Protein 5E71 (pdb70)

InterPro domains:
  IPR000241 Ribosomal RNA large subunit methyltransferase K/L-like, methyltransferase domain [PF01170] (156-298)
  IPR002052 DNA methylase, N-6 adenine-specific, conserved site [PS00092] (251-257)
  IPR004114 THUMP domain [PS51165] (42-143)
  IPR004114 THUMP domain [SM00981] (56-141)
  IPR005885 tRNA guanine(10)-N2-dimethyltransferase [TIGR01177] (3-328)
  IPR029063 S-adenosyl-L-methionine-dependent methyltransferase superfamily [G3DSA:3.40.50.150] (153-331)
  IPR029063 S-adenosyl-L-methionine-dependent methyltransferase superfamily [SSF53335] (138-294)

Organism: Thermococcus kodakarensis (strain ATCC BAA-918 / JCM 12380 / KOD1) (NCBI:txid69014)

Solvent-accessible surface area: 14695 Å² total; per-residue (Å²): 101,3,3,0,21,0,23,40,137,24,55,130,1,0,85,42,0,0,110,3,0,1,76,49,3,67,13,110,23,90,24,86,10,106,34,2,0,41,0,75,18,33,133,153,0,41,81,48,0,46,21,0,0,8,0,56,3,5,0,45,15,58,6,38,0,70,44,24,142,52,0,38,109,84,0,42,141,28,164,6,53,15,146,38,3,0,55,8,56,35,56,78,10,88,46,34,152,28,114,17,140,69,0,47,155,65,0,5,61,39,0,109,86,67,70,52,154,73,55,119,100,154,39,97,11,25,0,12,0,2,0,0,106,71,0,13,0,2,9,60,70,103,110,15,46,52,124,66,9,70,120,34,65,15,118,94,13,71,30,92,84,105,110,44,9,57,4,15,10,1,26,0,0,0,0,5,7,50,0,66,112,0,0,0,3,2,28,7,13,7,0,9,7,0,3,2,0,12,70,34,67,8,73,0,23,0,0,6,115,89,76,96,11,25,109,2,0,48,50,0,0,117,103,42,55,8,212,80,54,52,30,68,99,15,32,7,17,126,0,63,96,31,11,102,151,58,107,0,25,0,0,0,0,28,2,63,96,163,151,70,49,53,32,1,95,96,2,0,124,2,0,51,68,4,0,54,127,47,5,40,0,0,0,0,1,3,42,107,6,104,0,80,62,43,0,71,80,22,42,6,155,33,63,10,120,18,109,42,120,58,95,200,99,35,53,25,53,0,2,4,0,36,51

Foldseek 3Di:
DKKWFFADPQQVLQQLLLQLLVVQQVKHFDDDFPRMTDIDGDPSSVLSVVLALGTFFMFDWQDKFQALVRRLVSLLVDDAPFDAAEWEDEDEDPQFPYDCVCVRVSSVVSNVVNVHHHDPVDGPWYWYWYGHSIIIIHTTDDGDDVVVQVCLQQVNFPQHDNPDDRLSVLSSLVSSQSDDAEEEEADQFLNSNVLSCQVSVHQYEYEHQDPVRLVNNVSRNVVSPRDRYHYDNDQLLAVCVVVVPAADQEYEYEHPVVVPLVSVLSNLLNNVVRHDQFTKYKYKDWPVHPNQVSNVVSPWDWDDWTKDADDPPTIMIITMTTD

Structure (mmCIF, N/CA/C/O backbone):
data_5E71
#
_entry.id   5E71
#
_cell.length_a   47.733
_cell.length_b   53.520
_cell.length_c   134.859
_cell.angle_alpha   90.00
_cell.angle_beta   90.00
_cell.angle_gamma   90.00
#
_symmetry.space_group_name_H-M   'P 21 21 21'
#
loop_
_entity.id
_entity.type
_entity.pdbx_description
1 polymer 'N2, N2-dimethylguanosine tRNA methyltransferase'
2 water water
#
loop_
_atom_site.group_PDB
_atom_site.id
_atom_site.type_symbol
_atom_site.label_atom_id
_atom_site.label_alt_id
_atom_site.label_comp_id
_atom_site.label_asym_id
_atom_site.label_entity_id
_atom_site.label_seq_id
_atom_site.pdbx_PDB_ins_code
_atom_site.Cartn_x
_atom_site.Cartn_y
_atom_site.Cartn_z
_atom_site.occupancy
_atom_site.B_iso_or_equiv
_atom_site.auth_seq_id
_atom_site.auth_comp_id
_atom_site.auth_asym_id
_atom_site.auth_atom_id
_atom_site.pdbx_PDB_model_num
ATOM 1 N N . MET A 1 1 ? 2.606 -8.801 -16.906 1.00 29.26 1 MET A N 1
ATOM 2 C CA . MET A 1 1 ? 2.646 -7.439 -16.395 1.00 28.56 1 MET A CA 1
ATOM 3 C C . MET A 1 1 ? 1.244 -6.995 -16.010 1.00 26.67 1 MET A C 1
ATOM 4 O O . MET A 1 1 ? 0.269 -7.433 -16.613 1.00 26.11 1 MET A O 1
ATOM 9 N N . LEU A 1 2 ? 1.148 -6.146 -14.987 1.00 24.84 2 LEU A N 1
ATOM 10 C CA . LEU A 1 2 ? -0.136 -5.581 -14.590 1.00 23.65 2 LEU A CA 1
ATOM 11 C C . LEU A 1 2 ? -0.117 -4.066 -14.739 1.00 22.76 2 LEU A C 1
ATOM 12 O O . LEU A 1 2 ? 0.936 -3.467 -14.942 1.00 21.85 2 LEU A O 1
ATOM 17 N N . TYR A 1 3 ? -1.286 -3.446 -14.625 1.00 20.53 3 TYR A N 1
ATOM 18 C CA . TYR A 1 3 ? -1.356 -1.996 -14.492 1.00 20.66 3 TYR A CA 1
ATOM 19 C C . TYR A 1 3 ? -2.313 -1.664 -13.354 1.00 20.30 3 TYR A C 1
ATOM 20 O O . TYR A 1 3 ? -3.240 -2.419 -13.082 1.00 20.15 3 TYR A O 1
ATOM 29 N N . VAL A 1 4 ? -2.070 -0.532 -12.699 1.00 19.79 4 VAL A N 1
ATOM 30 C CA . VAL A 1 4 ? -3.006 0.032 -11.737 1.00 18.75 4 VAL A CA 1
ATOM 31 C C . VAL A 1 4 ? -3.194 1.503 -12.065 1.00 20.59 4 VAL A C 1
ATOM 32 O O . VAL A 1 4 ? -2.215 2.211 -12.293 1.00 22.89 4 VAL A O 1
ATOM 36 N N . GLU A 1 5 ? -4.443 1.959 -12.119 1.00 18.24 5 GLU A N 1
ATOM 37 C CA . GLU A 1 5 ? -4.725 3.386 -12.215 1.00 18.98 5 GLU A CA 1
ATOM 38 C C . GLU A 1 5 ? -5.071 3.904 -10.825 1.00 19.51 5 GLU A C 1
ATOM 39 O O . GLU A 1 5 ? -5.982 3.377 -10.190 1.00 20.49 5 GLU A O 1
ATOM 45 N N . ILE A 1 6 ? -4.349 4.922 -10.361 1.00 18.38 6 ILE A N 1
ATOM 46 C CA . ILE A 1 6 ? -4.620 5.490 -9.040 1.00 18.17 6 ILE A CA 1
ATOM 47 C C . ILE A 1 6 ? -5.426 6.783 -9.095 1.00 19.94 6 ILE A C 1
ATOM 48 O O . ILE A 1 6 ? -5.439 7.486 -10.106 1.00 21.82 6 ILE A O 1
ATOM 53 N N . LEU A 1 7 ? -6.085 7.095 -7.981 1.00 18.69 7 LEU A N 1
ATOM 54 C CA . LEU A 1 7 ? -6.779 8.364 -7.836 1.00 18.85 7 LEU A CA 1
ATOM 55 C C . LEU A 1 7 ? -5.762 9.484 -7.726 1.00 20.14 7 LEU A C 1
ATOM 56 O O . LEU A 1 7 ? -4.678 9.292 -7.168 1.00 21.39 7 LEU A O 1
ATOM 61 N N . GLY A 1 8 ? -6.124 10.663 -8.214 1.00 21.13 8 GLY A N 1
ATOM 62 C CA . GLY A 1 8 ? -5.180 11.760 -8.266 1.00 19.45 8 GLY A CA 1
ATOM 63 C C . GLY A 1 8 ? -5.224 12.725 -7.105 1.00 23.07 8 GLY A C 1
ATOM 64 O O . GLY A 1 8 ? -4.382 13.608 -7.027 1.00 21.56 8 GLY A O 1
ATOM 65 N N . ASN A 1 9 ? -6.191 12.556 -6.211 1.00 19.90 9 ASN A N 1
ATOM 66 C CA . ASN A 1 9 ? -6.359 13.486 -5.092 1.00 25.74 9 ASN A CA 1
ATOM 67 C C . ASN A 1 9 ? -5.218 13.442 -4.076 1.00 24.63 9 ASN A C 1
ATOM 68 O O . ASN A 1 9 ? -4.730 14.477 -3.615 1.00 23.04 9 ASN A O 1
ATOM 73 N N . LEU A 1 10 ? -4.805 12.230 -3.739 1.00 22.90 10 LEU A N 1
ATOM 74 C CA . LEU A 1 10 ? -3.691 12.003 -2.827 1.00 19.44 10 LEU A CA 1
ATOM 75 C C . LEU A 1 10 ? -2.777 11.023 -3.528 1.00 17.85 10 LEU A C 1
ATOM 76 O O . LEU A 1 10 ? -2.753 9.849 -3.193 1.00 18.36 10 LEU A O 1
ATOM 81 N N . PRO A 1 11 ? -2.052 11.495 -4.558 1.00 19.34 11 PRO A N 1
ATOM 82 C CA . PRO A 1 11 ? -1.394 10.542 -5.449 1.00 21.20 11 PRO A CA 1
ATOM 83 C C . PRO A 1 11 ? -0.166 9.859 -4.858 1.00 18.06 11 PRO A C 1
ATOM 84 O O . PRO A 1 11 ? 0.136 8.739 -5.278 1.00 19.69 11 PRO A O 1
ATOM 88 N N . GLU A 1 12 ? 0.539 10.491 -3.921 1.00 21.73 12 GLU A N 1
ATOM 89 C CA . GLU A 1 12 ? 1.680 9.818 -3.327 1.00 19.90 12 GLU A CA 1
ATOM 90 C C . GLU A 1 12 ? 1.201 8.740 -2.354 1.00 19.42 12 GLU A C 1
ATOM 91 O O . GLU A 1 12 ? 1.745 7.635 -2.311 1.00 19.07 12 GLU A O 1
ATOM 97 N N . MET A 1 13 ? 0.165 9.065 -1.586 1.00 17.60 13 MET A N 1
ATOM 98 C CA . MET A 1 13 ? -0.472 8.100 -0.718 1.00 17.62 13 MET A CA 1
ATOM 99 C C . MET A 1 13 ? -0.998 6.910 -1.512 1.00 19.49 13 MET A C 1
ATOM 100 O O . MET A 1 13 ? -0.866 5.757 -1.097 1.00 20.36 13 MET A O 1
ATOM 105 N N . ALA A 1 14 ? -1.595 7.193 -2.667 1.00 18.83 14 ALA A N 1
ATOM 106 C CA . ALA A 1 14 ? -2.163 6.131 -3.480 1.00 16.97 14 ALA A CA 1
ATOM 107 C C . ALA A 1 14 ? -1.065 5.231 -4.038 1.00 18.76 14 ALA A C 1
ATOM 108 O O . ALA A 1 14 ? -1.184 4.015 -4.001 1.00 19.72 14 ALA A O 1
ATOM 110 N N . ARG A 1 15 ? 0.008 5.827 -4.544 1.00 18.10 15 ARG A N 1
ATOM 111 C CA . ARG A 1 15 ? 1.109 5.023 -5.073 1.00 19.87 15 ARG A CA 1
ATOM 112 C C . ARG A 1 15 ? 1.737 4.186 -3.960 1.00 18.80 15 ARG A C 1
ATOM 113 O O . ARG A 1 15 ? 2.070 3.020 -4.159 1.00 20.21 15 ARG A O 1
ATOM 121 N N . ASP A 1 16 ? 1.872 4.770 -2.770 1.00 19.76 16 ASP A N 1
ATOM 122 C CA . ASP A 1 16 ? 2.428 4.026 -1.640 1.00 19.26 16 ASP A CA 1
ATOM 123 C C . ASP A 1 16 ? 1.484 2.912 -1.160 1.00 20.65 16 ASP A C 1
ATOM 124 O O . ASP A 1 16 ? 1.941 1.901 -0.619 1.00 19.91 16 ASP A O 1
ATOM 129 N N . GLU A 1 17 ? 0.174 3.104 -1.334 1.00 18.84 17 GLU A N 1
ATOM 130 C CA . GLU A 1 17 ? -0.787 2.049 -1.009 1.00 18.58 17 GLU A CA 1
ATOM 131 C C . GLU A 1 17 ? -0.594 0.869 -1.950 1.00 18.27 17 GLU A C 1
ATOM 132 O O . GLU A 1 17 ? -0.596 -0.293 -1.529 1.00 19.94 17 GLU A O 1
ATOM 138 N N . VAL A 1 18 ? -0.434 1.165 -3.241 1.00 17.91 18 VAL A N 1
ATOM 139 C CA . VAL A 1 18 ? -0.184 0.106 -4.206 1.00 18.98 18 VAL A CA 1
ATOM 140 C C . VAL A 1 18 ? 1.132 -0.607 -3.892 1.00 19.44 18 VAL A C 1
ATOM 141 O O . VAL A 1 18 ? 1.187 -1.831 -3.918 1.00 22.16 18 VAL A O 1
ATOM 145 N N . LYS A 1 19 ? 2.179 0.161 -3.606 1.00 19.85 19 LYS A N 1
ATOM 146 C CA . LYS A 1 19 ? 3.469 -0.412 -3.201 1.00 20.54 19 LYS A CA 1
ATOM 147 C C . LYS A 1 19 ? 3.298 -1.386 -2.035 1.00 22.99 19 LYS A C 1
ATOM 148 O O . LYS A 1 19 ? 3.830 -2.504 -2.045 1.00 22.89 19 LYS A O 1
ATOM 154 N N . ALA A 1 20 ? 2.529 -0.968 -1.035 1.00 21.27 20 ALA A N 1
ATOM 155 C CA . ALA A 1 20 ? 2.313 -1.806 0.132 1.00 20.77 20 ALA A CA 1
ATOM 156 C C . ALA A 1 20 ? 1.652 -3.129 -0.234 1.00 22.41 20 ALA A C 1
ATOM 157 O O . ALA A 1 20 ? 2.071 -4.185 0.222 1.00 22.26 20 ALA A O 1
ATOM 159 N N . MET A 1 21 ? 0.622 -3.077 -1.070 1.00 19.39 21 MET A N 1
ATOM 160 C CA . MET A 1 21 ? -0.052 -4.306 -1.473 1.00 21.05 21 MET A CA 1
ATOM 161 C C . MET A 1 21 ? 0.830 -5.175 -2.373 1.00 22.17 21 MET A C 1
ATOM 162 O O . MET A 1 21 ? 0.776 -6.398 -2.303 1.00 25.45 21 MET A O 1
ATOM 167 N N . LEU A 1 22 ? 1.648 -4.541 -3.207 1.00 23.87 22 LEU A N 1
ATOM 168 C CA . LEU A 1 22 ? 2.542 -5.295 -4.083 1.00 24.68 22 LEU A CA 1
ATOM 169 C C . LEU A 1 22 ? 3.640 -5.969 -3.269 1.00 23.79 22 LEU A C 1
ATOM 170 O O . LEU A 1 22 ? 4.084 -7.063 -3.610 1.00 25.66 22 LEU A O 1
ATOM 175 N N . GLU A 1 23 ? 4.061 -5.342 -2.173 1.00 23.89 23 GLU A N 1
ATOM 176 C CA . GLU A 1 23 ? 5.049 -5.984 -1.309 1.00 24.19 23 GLU A CA 1
ATOM 177 C C . GLU A 1 23 ? 4.482 -7.286 -0.752 1.00 27.61 23 GLU A C 1
ATOM 178 O O . GLU A 1 23 ? 5.167 -8.313 -0.754 1.00 26.44 23 GLU A O 1
ATOM 184 N N . LEU A 1 24 ? 3.228 -7.254 -0.302 1.00 26.61 24 LEU A N 1
ATOM 185 C CA . LEU A 1 24 ? 2.544 -8.468 0.140 1.00 25.89 24 LEU A CA 1
ATOM 186 C C . LEU A 1 24 ? 2.385 -9.454 -1.018 1.00 27.04 24 LEU A C 1
ATOM 187 O O . LEU A 1 24 ? 2.423 -10.669 -0.817 1.00 28.23 24 LEU A O 1
ATOM 192 N N . GLY A 1 25 ? 2.219 -8.927 -2.227 1.00 26.58 25 GLY A N 1
ATOM 193 C CA . GLY A 1 25 ? 1.954 -9.748 -3.397 1.00 27.71 25 GLY A CA 1
ATOM 194 C C . GLY A 1 25 ? 3.190 -10.122 -4.202 1.00 28.81 25 GLY A C 1
ATOM 195 O O . GLY A 1 25 ? 3.078 -10.734 -5.261 1.00 33.04 25 GLY A O 1
ATOM 196 N N . GLY A 1 26 ? 4.363 -9.737 -3.704 1.00 29.91 26 GLY A N 1
ATOM 197 C CA . GLY A 1 26 ? 5.626 -10.129 -4.304 1.00 32.54 26 GLY A CA 1
ATOM 198 C C . GLY A 1 26 ? 6.015 -9.385 -5.570 1.00 34.79 26 GLY A C 1
ATOM 199 O O . GLY A 1 26 ? 6.883 -9.836 -6.312 1.00 34.56 26 GLY A O 1
ATOM 200 N N . GLY A 1 27 ? 5.395 -8.234 -5.807 1.00 29.32 27 GLY A N 1
ATOM 201 C CA . GLY A 1 27 ? 5.691 -7.444 -6.991 1.00 29.38 27 GLY A CA 1
ATOM 202 C C . GLY A 1 27 ? 6.185 -6.045 -6.678 1.00 26.38 27 GLY A C 1
ATOM 203 O O . GLY A 1 27 ? 6.460 -5.714 -5.521 1.00 31.14 27 GLY A O 1
ATOM 204 N N . GLU A 1 28 ? 6.310 -5.224 -7.717 1.00 26.94 28 GLU A N 1
ATOM 205 C CA . GLU A 1 28 ? 6.698 -3.837 -7.528 1.00 28.03 28 GLU A CA 1
ATOM 206 C C . GLU A 1 28 ? 6.300 -3.005 -8.727 1.00 26.28 28 GLU A C 1
ATOM 207 O O . GLU A 1 28 ? 6.008 -3.531 -9.799 1.00 27.02 28 GLU A O 1
ATOM 213 N N . ILE A 1 29 ? 6.263 -1.697 -8.516 1.00 24.59 29 ILE A N 1
ATOM 214 C CA . ILE A 1 29 ? 5.996 -0.747 -9.582 1.00 24.60 29 ILE A CA 1
ATOM 215 C C . ILE A 1 29 ? 7.261 -0.552 -10.407 1.00 26.43 29 ILE A C 1
ATOM 216 O O . ILE A 1 29 ? 8.339 -0.348 -9.844 1.00 26.80 29 ILE A O 1
ATOM 221 N N . ILE A 1 30 ? 7.118 -0.641 -11.730 1.00 26.52 30 ILE A N 1
ATOM 222 C CA . ILE A 1 30 ? 8.224 -0.502 -12.679 1.00 30.75 30 ILE A CA 1
ATOM 223 C C . ILE A 1 30 ? 8.227 0.859 -13.358 1.00 32.69 30 ILE A C 1
ATOM 224 O O . ILE A 1 30 ? 9.268 1.367 -13.770 1.00 33.54 30 ILE A O 1
ATOM 229 N N . GLY A 1 31 ? 7.053 1.458 -13.485 1.00 29.41 31 GLY A N 1
ATOM 230 C CA . GLY A 1 31 ? 6.957 2.721 -14.186 1.00 25.42 31 GLY A CA 1
ATOM 231 C C . GLY A 1 31 ? 5.694 3.473 -13.845 1.00 22.39 31 GLY A C 1
ATOM 232 O O . GLY A 1 31 ? 4.739 2.890 -13.336 1.00 23.72 31 GLY A O 1
ATOM 233 N N . GLN A 1 32 ? 5.690 4.769 -14.131 1.00 21.76 32 GLN A N 1
ATOM 234 C CA . GLN A 1 32 ? 4.516 5.600 -13.889 1.00 22.50 32 GLN A CA 1
ATOM 235 C C . GLN A 1 32 ? 4.370 6.605 -15.011 1.00 26.31 32 GLN A C 1
ATOM 236 O O . GLN A 1 32 ? 5.324 7.298 -15.362 1.00 26.32 32 GLN A O 1
ATOM 242 N N . ASP A 1 33 ? 3.172 6.656 -15.583 1.00 24.16 33 ASP A N 1
ATOM 243 C CA . ASP A 1 33 ? 2.845 7.539 -16.689 1.00 23.42 33 ASP A CA 1
ATOM 244 C C . ASP A 1 33 ? 1.588 8.275 -16.243 1.00 22.99 33 ASP A C 1
ATOM 245 O O . ASP A 1 33 ? 0.498 7.693 -16.243 1.00 21.56 33 ASP A O 1
ATOM 250 N N . TYR A 1 34 ? 1.749 9.530 -15.825 1.00 22.78 34 TYR A N 1
ATOM 251 C CA . TYR A 1 34 ? 0.673 10.290 -15.183 1.00 21.41 34 TYR A CA 1
ATOM 252 C C . TYR A 1 34 ? 0.133 9.505 -13.976 1.00 23.75 34 TYR A C 1
ATOM 253 O O . TYR A 1 34 ? 0.840 9.356 -12.974 1.00 24.09 34 TYR A O 1
ATOM 262 N N . LEU A 1 35 ? -1.091 8.988 -14.054 1.00 21.20 35 LEU A N 1
ATOM 263 C CA . LEU A 1 35 ? -1.640 8.243 -12.905 1.00 22.70 35 LEU A CA 1
ATOM 264 C C . LEU A 1 35 ? -1.825 6.757 -13.218 1.00 19.98 35 LEU A C 1
ATOM 265 O O . LEU A 1 35 ? -2.536 6.028 -12.513 1.00 22.24 35 LEU A O 1
ATOM 270 N N . PHE A 1 36 ? -1.134 6.319 -14.263 1.00 19.72 36 PHE A N 1
ATOM 271 C CA . PHE A 1 36 ? -1.079 4.919 -14.661 1.00 18.94 36 PHE A CA 1
ATOM 272 C C . PHE A 1 36 ? 0.208 4.310 -14.109 1.00 21.86 36 PHE A C 1
ATOM 273 O O . PHE A 1 36 ? 1.291 4.840 -14.365 1.00 22.05 36 PHE A O 1
ATOM 281 N N . LEU A 1 37 ? 0.085 3.216 -13.355 1.00 19.34 37 LEU A N 1
ATOM 282 C CA . LEU A 1 37 ? 1.243 2.502 -12.819 1.00 22.13 37 LEU A CA 1
ATOM 283 C C . LEU A 1 37 ? 1.501 1.197 -13.549 1.00 21.78 37 LEU A C 1
ATOM 284 O O . LEU A 1 37 ? 0.617 0.348 -13.628 1.00 21.59 37 LEU A O 1
ATOM 289 N N . LYS A 1 38 ? 2.709 1.056 -14.102 1.00 22.58 38 LYS A N 1
ATOM 290 C CA . LYS A 1 38 ? 3.151 -0.193 -14.726 1.00 22.63 38 LYS A CA 1
ATOM 291 C C . LYS A 1 38 ? 3.704 -1.110 -13.636 1.00 24.26 38 LYS A C 1
ATOM 292 O O . LYS A 1 38 ? 4.584 -0.713 -12.877 1.00 26.34 38 LYS A O 1
ATOM 298 N N . VAL A 1 39 ? 3.189 -2.330 -13.559 1.00 21.52 39 VAL A N 1
ATOM 299 C CA . VAL A 1 39 ? 3.435 -3.171 -12.396 1.00 25.50 39 VAL A CA 1
ATOM 300 C C . VAL A 1 39 ? 3.968 -4.553 -12.755 1.00 27.42 39 VAL A C 1
ATOM 301 O O . VAL A 1 39 ? 3.355 -5.300 -13.511 1.00 28.49 39 VAL A O 1
ATOM 305 N N . ASP A 1 40 ? 5.118 -4.886 -12.186 1.00 28.57 40 ASP A N 1
ATOM 306 C CA . ASP A 1 40 ? 5.709 -6.202 -12.354 1.00 27.86 40 ASP A CA 1
ATOM 307 C C . ASP A 1 40 ? 5.242 -7.112 -11.234 1.00 29.18 40 ASP A C 1
ATOM 308 O O . ASP A 1 40 ? 5.842 -7.142 -10.165 1.00 28.86 40 ASP A O 1
ATOM 313 N N . ALA A 1 41 ? 4.157 -7.835 -11.481 1.00 28.59 41 ALA A N 1
ATOM 314 C CA . ALA A 1 41 ? 3.568 -8.729 -10.493 1.00 28.89 41 ALA A CA 1
ATOM 315 C C . ALA A 1 41 ? 2.647 -9.712 -11.203 1.00 30.10 41 ALA A C 1
ATOM 316 O O . ALA A 1 41 ? 2.306 -9.518 -12.376 1.00 31.67 41 ALA A O 1
ATOM 318 N N . GLY A 1 42 ? 2.251 -10.767 -10.501 1.00 31.21 42 GLY A N 1
ATOM 319 C CA . GLY A 1 42 ? 1.389 -11.779 -11.079 1.00 34.71 42 GLY A CA 1
ATOM 320 C C . GLY A 1 42 ? 0.129 -11.994 -10.268 1.00 35.96 42 GLY A C 1
ATOM 321 O O . GLY A 1 42 ? -0.197 -11.198 -9.385 1.00 30.43 42 GLY A O 1
ATOM 322 N N . GLU A 1 43 ? -0.574 -13.084 -10.561 1.00 33.10 43 GLU A N 1
ATOM 323 C CA . GLU A 1 43 ? -1.849 -13.382 -9.915 1.00 31.93 43 GLU A CA 1
ATOM 324 C C . GLU A 1 43 ? -1.781 -13.425 -8.392 1.00 31.99 43 GLU A C 1
ATOM 325 O O . GLU A 1 43 ? -2.788 -13.186 -7.729 1.00 31.92 43 GLU A O 1
ATOM 331 N N . LYS A 1 44 ? -0.599 -13.719 -7.849 1.00 32.74 44 LYS A N 1
ATOM 332 C CA . LYS A 1 44 ? -0.375 -13.740 -6.402 1.00 32.87 44 LYS A CA 1
ATOM 333 C C . LYS A 1 44 ? -0.722 -12.399 -5.766 1.00 29.97 44 LYS A C 1
ATOM 334 O O . LYS A 1 44 ? -1.099 -12.333 -4.595 1.00 27.62 44 LYS A O 1
ATOM 340 N N . ALA A 1 45 ? -0.582 -11.336 -6.552 1.00 29.62 45 ALA A N 1
ATOM 341 C CA . ALA A 1 45 ? -0.828 -9.976 -6.077 1.00 28.58 45 ALA A CA 1
ATOM 342 C C . ALA A 1 45 ? -2.310 -9.593 -6.104 1.00 28.03 45 ALA A C 1
ATOM 343 O O . ALA A 1 45 ? -2.712 -8.627 -5.446 1.00 24.82 45 ALA A O 1
ATOM 345 N N . PHE A 1 46 ? -3.119 -10.345 -6.852 1.00 22.83 46 PHE A N 1
ATOM 346 C CA . PHE A 1 46 ? -4.533 -10.003 -7.049 1.00 27.35 46 PHE A CA 1
ATOM 347 C C . PHE A 1 46 ? -5.312 -9.835 -5.724 1.00 25.04 46 PHE A C 1
ATOM 348 O O . PHE A 1 46 ? -6.035 -8.847 -5.564 1.00 24.58 46 PHE A O 1
ATOM 356 N N . PRO A 1 47 ? -5.161 -10.775 -4.763 1.00 24.83 47 PRO A N 1
ATOM 357 C CA . PRO A 1 47 ? -5.965 -10.606 -3.543 1.00 25.22 47 PRO A CA 1
ATOM 358 C C . PRO A 1 47 ? -5.566 -9.373 -2.738 1.00 25.63 47 PRO A C 1
ATOM 359 O O . PRO A 1 47 ? -6.354 -8.864 -1.941 1.00 25.28 47 PRO A O 1
ATOM 363 N N . PHE A 1 48 ? -4.347 -8.900 -2.947 1.00 24.97 48 PHE A N 1
ATOM 364 C CA . PHE A 1 48 ? -3.883 -7.713 -2.246 1.00 23.90 48 PHE A CA 1
ATOM 365 C C . PHE A 1 48 ? -4.282 -6.454 -3.005 1.00 22.28 48 PHE A C 1
ATOM 366 O O . PHE A 1 48 ? -4.711 -5.473 -2.404 1.00 21.51 48 PHE A O 1
ATOM 374 N N . LEU A 1 49 ? -4.188 -6.495 -4.327 1.00 20.81 49 LEU A N 1
ATOM 375 C CA . LEU A 1 49 ? -4.661 -5.373 -5.119 1.00 18.89 49 LEU A CA 1
ATOM 376 C C . LEU A 1 49 ? -6.164 -5.186 -4.946 1.00 20.76 49 LEU A C 1
ATOM 377 O O . LEU A 1 49 ? -6.657 -4.063 -4.986 1.00 19.03 49 LEU A O 1
ATOM 382 N N . ASP A 1 50 ? -6.891 -6.284 -4.736 1.00 20.00 50 ASP A N 1
ATOM 383 C CA . ASP A 1 50 ? -8.331 -6.216 -4.482 1.00 21.91 50 ASP A CA 1
ATOM 384 C C . ASP A 1 50 ? -8.671 -5.360 -3.253 1.00 21.02 50 ASP A C 1
ATOM 385 O O . ASP A 1 50 ? -9.797 -4.907 -3.110 1.00 21.21 50 ASP A O 1
ATOM 390 N N . ARG A 1 51 ? -7.692 -5.155 -2.373 1.00 20.84 51 ARG A N 1
ATOM 391 C CA . ARG A 1 51 ? -7.911 -4.408 -1.128 1.00 19.48 51 ARG A CA 1
ATOM 392 C C . ARG A 1 51 ? -7.865 -2.891 -1.305 1.00 20.05 51 ARG A C 1
ATOM 393 O O . ARG A 1 51 ? -8.247 -2.148 -0.399 1.00 18.83 51 ARG A O 1
ATOM 401 N N . LEU A 1 52 ? -7.397 -2.422 -2.459 1.00 18.23 52 LEU A N 1
ATOM 402 C CA . LEU A 1 52 ? -7.046 -1.007 -2.600 1.00 16.94 52 LEU A CA 1
ATOM 403 C C . LEU A 1 52 ? -8.210 -0.050 -2.387 1.00 20.53 52 LEU A C 1
ATOM 404 O O . LEU A 1 52 ? -9.358 -0.320 -2.784 1.00 21.11 52 LEU A O 1
ATOM 409 N N . GLY A 1 53 ? -7.898 1.085 -1.770 1.00 17.05 53 GLY A N 1
ATOM 410 C CA . GLY A 1 53 ? -8.878 2.130 -1.547 1.00 18.15 53 GLY A CA 1
ATOM 411 C C . GLY A 1 53 ? -8.671 3.387 -2.374 1.00 18.52 53 GLY A C 1
ATOM 412 O O . GLY A 1 53 ? -9.612 4.170 -2.559 1.00 19.18 53 GLY A O 1
ATOM 413 N N . LEU A 1 54 ? -7.452 3.593 -2.884 1.00 18.31 54 LEU A N 1
ATOM 414 C CA . LEU A 1 54 ? -7.159 4.806 -3.637 1.00 16.55 54 LEU A CA 1
ATOM 415 C C . LEU A 1 54 ? -6.841 4.499 -5.094 1.00 18.25 54 LEU A C 1
ATOM 416 O O . LEU A 1 54 ? -6.068 5.209 -5.706 1.00 17.40 54 LEU A O 1
ATOM 421 N N . ALA A 1 55 ? -7.438 3.440 -5.635 1.00 18.22 55 ALA A N 1
ATOM 422 C CA . ALA A 1 55 ? -7.226 3.097 -7.041 1.00 16.55 55 ALA A CA 1
ATOM 423 C C . ALA A 1 55 ? -8.556 3.038 -7.802 1.00 18.71 55 ALA A C 1
ATOM 424 O O . ALA A 1 55 ? -9.588 2.689 -7.235 1.00 20.66 55 ALA A O 1
ATOM 426 N N . HIS A 1 56 ? -8.515 3.376 -9.089 1.00 19.70 56 HIS A N 1
ATOM 427 C CA . HIS A 1 56 ? -9.703 3.291 -9.943 1.00 18.48 56 HIS A CA 1
ATOM 428 C C . HIS A 1 56 ? -9.928 1.895 -10.501 1.00 20.99 56 HIS A C 1
ATOM 429 O O . HIS A 1 56 ? -11.070 1.444 -10.617 1.00 19.34 56 HIS A O 1
ATOM 436 N N . GLU A 1 57 ? -8.838 1.220 -10.849 1.00 17.97 57 GLU A N 1
ATOM 437 C CA . GLU A 1 57 ? -8.924 -0.124 -11.408 1.00 19.58 57 GLU A CA 1
ATOM 438 C C . GLU A 1 57 ? -7.550 -0.753 -11.505 1.00 21.52 57 GLU A C 1
ATOM 439 O O . GLU A 1 57 ? -6.541 -0.065 -11.392 1.00 18.92 57 GLU A O 1
ATOM 445 N N . TYR A 1 58 ? -7.510 -2.062 -11.721 1.00 18.99 58 TYR A N 1
ATOM 446 C CA . TYR A 1 58 ? -6.249 -2.691 -12.093 1.00 19.77 58 TYR A CA 1
ATOM 447 C C . TYR A 1 58 ? -6.550 -3.767 -13.111 1.00 20.82 58 TYR A C 1
ATOM 448 O O . TYR A 1 58 ? -7.702 -4.161 -13.289 1.00 20.40 58 TYR A O 1
ATOM 457 N N . GLY A 1 59 ? -5.516 -4.227 -13.792 1.00 20.66 59 GLY A N 1
ATOM 458 C CA . GLY A 1 59 ? -5.720 -5.255 -14.795 1.00 23.06 59 GLY A CA 1
ATOM 459 C C . GLY A 1 59 ? -4.436 -5.768 -15.388 1.00 23.74 59 GLY A C 1
ATOM 460 O O . GLY A 1 59 ? -3.341 -5.459 -14.907 1.00 24.06 59 GLY A O 1
ATOM 461 N N . LEU A 1 60 ? -4.586 -6.573 -16.439 1.00 22.20 60 LEU A N 1
ATOM 462 C CA . LEU A 1 60 ? -3.468 -7.120 -17.195 1.00 26.67 60 LEU A CA 1
ATOM 463 C C . LEU A 1 60 ? -2.941 -6.105 -18.191 1.00 23.13 60 LEU A C 1
ATOM 464 O O . LEU A 1 60 ? -3.714 -5.466 -18.895 1.00 24.95 60 LEU A O 1
ATOM 469 N N . LEU A 1 61 ? -1.626 -5.953 -18.246 1.00 22.58 61 LEU A N 1
ATOM 470 C CA . LEU A 1 61 ? -1.011 -5.056 -19.210 1.00 24.20 61 LEU A CA 1
ATOM 471 C C . LEU A 1 61 ? -0.397 -5.915 -20.311 1.00 25.56 61 LEU A C 1
ATOM 472 O O . LEU A 1 61 ? 0.540 -6.663 -20.058 1.00 25.41 61 LEU A O 1
ATOM 477 N N . LEU A 1 62 ? -0.937 -5.822 -21.523 1.00 26.41 62 LEU A N 1
ATOM 478 C CA . LEU A 1 62 ? -0.548 -6.750 -22.587 1.00 26.73 62 LEU A CA 1
ATOM 479 C C . LEU A 1 62 ? 0.288 -6.110 -23.689 1.00 29.66 62 LEU A C 1
ATOM 480 O O . LEU A 1 62 ? 1.075 -6.791 -24.349 1.00 29.92 62 LEU A O 1
ATOM 485 N N . VAL A 1 63 ? 0.112 -4.809 -23.891 1.00 26.79 63 VAL A N 1
ATOM 486 C CA . VAL A 1 63 ? 0.837 -4.081 -24.926 1.00 28.21 63 VAL A CA 1
ATOM 487 C C . VAL A 1 63 ? 1.258 -2.701 -24.436 1.00 31.67 63 VAL A C 1
ATOM 488 O O . VAL A 1 63 ? 0.462 -1.983 -23.831 1.00 27.09 63 VAL A O 1
ATOM 492 N N . GLU A 1 64 ? 2.502 -2.316 -24.704 1.00 30.95 64 GLU A N 1
ATOM 493 C CA . GLU A 1 64 ? 2.863 -0.912 -24.575 1.00 31.45 64 GLU A CA 1
ATOM 494 C C . GLU A 1 64 ? 3.580 -0.446 -25.838 1.00 34.02 64 GLU A C 1
ATOM 495 O O . GLU A 1 64 ? 4.338 -1.196 -26.455 1.00 34.04 64 GLU A O 1
ATOM 501 N N . ALA A 1 65 ? 3.325 0.797 -26.221 1.00 30.74 65 ALA A N 1
ATOM 502 C CA . ALA A 1 65 ? 3.807 1.299 -27.498 1.00 33.32 65 ALA A CA 1
ATOM 503 C C . ALA A 1 65 ? 4.005 2.799 -27.468 1.00 36.15 65 ALA A C 1
ATOM 504 O O . ALA A 1 65 ? 3.557 3.476 -26.541 1.00 30.99 65 ALA A O 1
ATOM 506 N N . ASP A 1 66 ? 4.669 3.320 -28.498 1.00 34.08 66 ASP A N 1
ATOM 507 C CA . ASP A 1 66 ? 4.946 4.746 -28.576 1.00 34.02 66 ASP A CA 1
ATOM 508 C C . ASP A 1 66 ? 4.226 5.403 -29.746 1.00 33.56 66 ASP A C 1
ATOM 509 O O . ASP A 1 66 ? 4.489 6.558 -30.080 1.00 34.29 66 ASP A O 1
ATOM 514 N N . SER A 1 67 ? 3.299 4.663 -30.346 1.00 32.56 67 SER A N 1
ATOM 515 C CA . SER A 1 67 ? 2.426 5.193 -31.388 1.00 33.41 67 SER A CA 1
ATOM 516 C C . SER A 1 67 ? 1.248 4.261 -31.575 1.00 31.87 67 SER A C 1
ATOM 517 O O . SER A 1 67 ? 1.333 3.082 -31.233 1.00 33.85 67 SER A O 1
ATOM 520 N N . VAL A 1 68 ? 0.160 4.786 -32.135 1.00 29.61 68 VAL A N 1
ATOM 521 C CA . VAL A 1 68 ? -1.012 3.976 -32.433 1.00 30.74 68 VAL A CA 1
ATOM 522 C C . VAL A 1 68 ? -0.637 2.839 -33.385 1.00 32.66 68 VAL A C 1
ATOM 523 O O . VAL A 1 68 ? -1.002 1.681 -33.159 1.00 31.62 68 VAL A O 1
ATOM 527 N N . GLU A 1 69 ? 0.123 3.168 -34.427 1.00 34.53 69 GLU A N 1
ATOM 528 C CA . GLU A 1 69 ? 0.598 2.164 -35.368 1.00 33.09 69 GLU A CA 1
ATOM 529 C C . GLU A 1 69 ? 1.289 1.002 -34.660 1.00 34.92 69 GLU A C 1
ATOM 530 O O . GLU A 1 69 ? 0.980 -0.166 -34.923 1.00 31.97 69 GLU A O 1
ATOM 536 N N . GLU A 1 70 ? 2.212 1.328 -33.754 1.00 34.59 70 GLU A N 1
ATOM 537 C CA . GLU A 1 70 ? 2.960 0.319 -33.018 1.00 31.73 70 GLU A CA 1
ATOM 538 C C . GLU A 1 70 ? 2.052 -0.430 -32.045 1.00 32.80 70 GLU A C 1
ATOM 539 O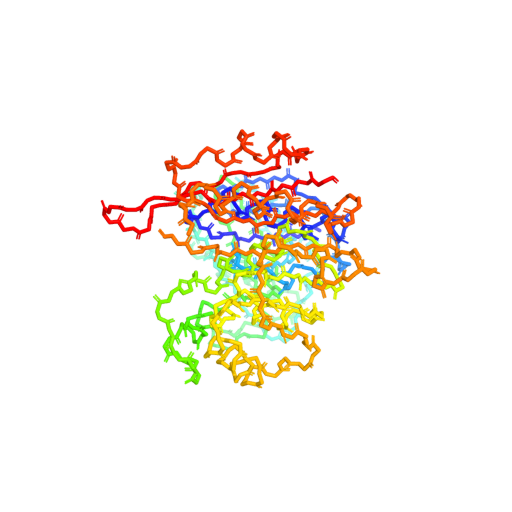 O . GLU A 1 70 ? 2.220 -1.629 -31.819 1.00 31.21 70 GLU A O 1
ATOM 545 N N . LEU A 1 71 ? 1.096 0.286 -31.463 1.00 31.79 71 LEU A N 1
ATOM 546 C CA . LEU A 1 71 ? 0.165 -0.342 -30.534 1.00 32.79 71 LEU A CA 1
ATOM 547 C C . LEU A 1 71 ? -0.633 -1.429 -31.250 1.00 31.32 71 LEU A C 1
ATOM 548 O O . LEU A 1 71 ? -0.764 -2.551 -30.748 1.00 31.06 71 LEU A O 1
ATOM 553 N N . LEU A 1 72 ? -1.135 -1.096 -32.439 1.00 32.99 72 LEU A N 1
ATOM 554 C CA . LEU A 1 72 ? -1.947 -2.027 -33.216 1.00 31.12 72 LEU A CA 1
ATOM 555 C C . LEU A 1 72 ? -1.119 -3.197 -33.742 1.00 28.70 72 LEU A C 1
ATOM 556 O O . LEU A 1 72 ? -1.593 -4.332 -33.769 1.00 26.55 72 LEU A O 1
ATOM 561 N N . GLN A 1 73 ? 0.110 -2.910 -34.161 1.00 31.51 73 GLN A N 1
ATOM 562 C CA . GLN A 1 73 ? 1.035 -3.944 -34.608 1.00 34.78 73 GLN A CA 1
ATOM 563 C C . GLN A 1 73 ? 1.295 -4.970 -33.514 1.00 35.39 73 GLN A C 1
ATOM 564 O O . GLN A 1 73 ? 1.195 -6.175 -33.753 1.00 32.51 73 GLN A O 1
ATOM 570 N N . LYS A 1 74 ? 1.617 -4.490 -32.310 1.00 34.04 74 LYS A N 1
ATOM 571 C CA . LYS A 1 74 ? 1.939 -5.374 -31.195 1.00 33.75 74 LYS A CA 1
ATOM 572 C C . LYS A 1 74 ? 0.709 -6.118 -30.681 1.00 32.51 74 LYS A C 1
ATOM 573 O O . LYS A 1 74 ? 0.812 -7.263 -30.234 1.00 34.49 74 LYS A O 1
ATOM 579 N N . ALA A 1 75 ? -0.448 -5.462 -30.740 1.00 29.13 75 ALA A N 1
ATOM 580 C CA . ALA A 1 75 ? -1.701 -6.076 -30.322 1.00 28.57 75 ALA A CA 1
ATOM 581 C C . ALA A 1 75 ? -2.037 -7.297 -31.169 1.00 32.78 75 ALA A C 1
ATOM 582 O O . ALA A 1 75 ? -2.704 -8.222 -30.697 1.00 32.18 75 ALA A O 1
ATOM 584 N N . GLY A 1 76 ? -1.578 -7.294 -32.420 1.00 33.02 76 GLY A N 1
ATOM 585 C CA . GLY A 1 76 ? -1.798 -8.421 -33.309 1.00 33.10 76 GLY A CA 1
ATOM 586 C C . GLY A 1 76 ? -0.998 -9.654 -32.926 1.00 37.25 76 GLY A C 1
ATOM 587 O O . GLY A 1 76 ? -1.388 -10.775 -33.261 1.00 39.88 76 GLY A O 1
ATOM 588 N N . GLU A 1 77 ? 0.116 -9.457 -32.220 1.00 34.35 77 GLU A N 1
ATOM 589 C CA . GLU A 1 77 ? 0.985 -10.574 -31.850 1.00 34.85 77 GLU A CA 1
ATOM 590 C C . GLU A 1 77 ? 0.634 -11.109 -30.469 1.00 36.18 77 GLU A C 1
ATOM 591 O O . GLU A 1 77 ? 1.212 -12.095 -30.008 1.00 34.41 77 GLU A O 1
ATOM 597 N N . VAL A 1 78 ? -0.319 -10.450 -29.820 1.00 33.21 78 VAL A N 1
ATOM 598 C CA . VAL A 1 78 ? -0.798 -10.859 -28.505 1.00 35.44 78 VAL A CA 1
ATOM 599 C C . VAL A 1 78 ? -1.966 -11.823 -28.648 1.00 35.91 78 VAL A C 1
ATOM 600 O O . VAL A 1 78 ? -2.860 -11.603 -29.462 1.00 38.11 78 VAL A O 1
ATOM 604 N N . GLU A 1 79 ? -1.958 -12.900 -27.873 1.00 33.37 79 GLU A N 1
ATOM 605 C CA . GLU A 1 79 ? -3.130 -13.758 -27.799 1.00 38.93 79 GLU A CA 1
ATOM 606 C C . GLU A 1 79 ? -4.060 -13.234 -26.703 1.00 35.82 79 GLU A C 1
ATOM 607 O O . GLU A 1 79 ? -3.847 -13.495 -25.520 1.00 35.33 79 GLU A O 1
ATOM 613 N N . TRP A 1 80 ? -5.083 -12.486 -27.105 1.00 35.15 80 TRP A N 1
ATOM 614 C CA . TRP A 1 80 ? -5.970 -11.825 -26.148 1.00 34.77 80 TRP A CA 1
ATOM 615 C C . TRP A 1 80 ? -6.868 -12.812 -25.405 1.00 36.46 80 TRP A C 1
ATOM 616 O O . TRP A 1 80 ? -7.686 -13.497 -26.017 1.00 36.09 80 TRP A O 1
ATOM 627 N N . PRO A 1 81 ? -6.719 -12.884 -24.070 1.00 35.36 81 PRO A N 1
ATOM 628 C CA . PRO A 1 81 ? -7.546 -13.783 -23.255 1.00 35.64 81 PRO A CA 1
ATOM 629 C C . PRO A 1 81 ? -8.954 -13.243 -23.024 1.00 37.13 81 PRO A C 1
ATOM 630 O O . PRO A 1 81 ? -9.341 -13.017 -21.876 1.00 36.97 81 PRO A O 1
ATOM 634 N N . ILE A 1 82 ? -9.708 -13.046 -24.104 1.00 34.47 82 ILE A N 1
ATOM 635 C CA . ILE A 1 82 ? -11.051 -12.482 -24.026 1.00 36.18 82 ILE A CA 1
ATOM 636 C C . ILE A 1 82 ? -12.074 -13.505 -23.534 1.00 37.01 82 ILE A C 1
ATOM 637 O O . ILE A 1 82 ? -12.143 -14.620 -24.051 1.00 38.72 82 ILE A O 1
ATOM 642 N N . LYS A 1 83 ? -12.857 -13.124 -22.527 1.00 38.66 83 LYS A N 1
ATOM 643 C CA . LYS A 1 83 ? -14.001 -13.925 -22.099 1.00 35.98 83 LYS A CA 1
ATOM 644 C C . LYS A 1 83 ? -15.293 -13.318 -22.640 1.00 34.96 83 LYS A C 1
ATOM 645 O O . LYS A 1 83 ? -15.546 -12.126 -22.466 1.00 34.84 83 LYS A O 1
ATOM 651 N N . GLY A 1 84 ? -16.109 -14.133 -23.304 1.00 36.03 84 GLY A N 1
ATOM 652 C CA . GLY A 1 84 ? -17.364 -13.653 -23.859 1.00 39.70 84 GLY A CA 1
ATOM 653 C C . GLY A 1 84 ? -17.144 -12.547 -24.875 1.00 35.76 84 GLY A C 1
ATOM 654 O O . GLY A 1 84 ? -16.146 -12.552 -25.594 1.00 39.12 84 GLY A O 1
ATOM 655 N N . ALA A 1 85 ? -18.071 -11.594 -24.923 1.00 36.94 85 ALA A N 1
ATOM 656 C CA . ALA A 1 85 ? -17.951 -10.450 -25.818 1.00 34.76 85 ALA A CA 1
ATOM 657 C C . ALA A 1 85 ? -17.104 -9.368 -25.167 1.00 35.63 85 ALA A C 1
ATOM 658 O O . ALA A 1 85 ? -16.932 -9.347 -23.948 1.00 32.57 85 ALA A O 1
ATOM 660 N N . PHE A 1 86 ? -16.577 -8.461 -25.976 1.00 30.47 86 PHE A N 1
ATOM 661 C CA . PHE A 1 86 ? -15.710 -7.427 -25.435 1.00 30.81 86 PHE A CA 1
ATOM 662 C C . PHE A 1 86 ? -16.019 -6.058 -26.005 1.00 30.10 86 PHE A C 1
ATOM 663 O O . PHE A 1 86 ? -16.771 -5.917 -26.969 1.00 27.51 86 PHE A O 1
ATOM 671 N N . LYS A 1 87 ? -15.446 -5.042 -25.374 1.00 27.24 87 LYS A N 1
ATOM 672 C CA . LYS A 1 87 ? -15.372 -3.721 -25.971 1.00 28.08 87 LYS A CA 1
ATOM 673 C C . LYS A 1 87 ? -14.031 -3.127 -25.601 1.00 26.36 87 LYS A C 1
ATOM 674 O O . LYS A 1 87 ? -13.380 -3.578 -24.648 1.00 27.43 87 LYS A O 1
ATOM 680 N N . VAL A 1 88 ? -13.622 -2.123 -26.358 1.00 25.51 88 VAL A N 1
ATOM 681 C CA . VAL A 1 88 ? -12.419 -1.364 -26.053 1.00 26.63 88 VAL A CA 1
ATOM 682 C C . VAL A 1 88 ? -12.812 -0.004 -25.490 1.00 25.16 88 VAL A C 1
ATOM 683 O O . VAL A 1 88 ? -13.657 0.701 -26.047 1.00 25.94 88 VAL A O 1
ATOM 687 N N . ASP A 1 89 ? -12.211 0.343 -24.356 1.00 24.89 89 ASP A N 1
ATOM 688 C CA . ASP A 1 89 ? -12.516 1.584 -23.665 1.00 23.60 89 ASP A CA 1
ATOM 689 C C . ASP A 1 89 ? -11.201 2.312 -23.437 1.00 24.46 89 ASP A C 1
ATOM 690 O O . ASP A 1 89 ? -10.341 1.816 -22.711 1.00 25.35 89 ASP A O 1
ATOM 695 N N . THR A 1 90 ? -11.037 3.475 -24.057 1.00 22.50 90 THR A N 1
ATOM 696 C CA . THR A 1 90 ? -9.799 4.228 -23.900 1.00 23.06 90 THR A CA 1
ATOM 697 C C . THR A 1 90 ? -9.872 5.234 -22.770 1.00 28.25 90 THR A C 1
ATOM 698 O O . THR A 1 90 ? -10.885 5.888 -22.556 1.00 27.43 90 THR A O 1
ATOM 702 N N . GLU A 1 91 ? -8.767 5.347 -22.055 1.00 24.88 91 GLU A N 1
ATOM 703 C CA . GLU A 1 91 ? -8.626 6.344 -21.015 1.00 28.08 91 GLU A CA 1
ATOM 704 C C . GLU A 1 91 ? -7.590 7.338 -21.497 1.00 26.96 91 GLU A C 1
ATOM 705 O O . GLU A 1 91 ? -6.411 7.017 -21.596 1.00 25.96 91 GLU A O 1
ATOM 711 N N . THR A 1 92 ? -8.058 8.524 -21.857 1.00 26.22 92 THR A N 1
ATOM 712 C CA . THR A 1 92 ? -7.191 9.604 -22.269 1.00 26.34 92 THR A CA 1
ATOM 713 C C . THR A 1 92 ? -6.782 10.404 -21.038 1.00 28.24 92 THR A C 1
ATOM 714 O O . THR A 1 92 ? -7.554 11.221 -20.538 1.00 31.88 92 THR A O 1
ATOM 718 N N . MET A 1 93 ? -5.580 10.150 -20.539 1.00 28.96 93 MET A N 1
ATOM 719 C CA . MET A 1 93 ? -5.084 10.882 -19.379 1.00 28.52 93 MET A CA 1
ATOM 720 C C . MET A 1 93 ? -4.685 12.290 -19.811 1.00 31.86 93 MET A C 1
ATOM 721 O O . MET A 1 93 ? -4.573 12.569 -21.003 1.00 29.72 93 MET A O 1
ATOM 726 N N . ALA A 1 94 ? -4.479 13.181 -18.848 1.00 32.40 94 ALA A N 1
ATOM 727 C CA . ALA A 1 94 ? -4.209 14.582 -19.172 1.00 32.72 94 ALA A CA 1
ATOM 728 C C . ALA A 1 94 ? -2.946 14.785 -20.009 1.00 33.37 94 ALA A C 1
ATOM 729 O O . ALA A 1 94 ? -2.812 15.805 -20.685 1.00 34.87 94 ALA A O 1
ATOM 731 N N . ASN A 1 95 ? -2.026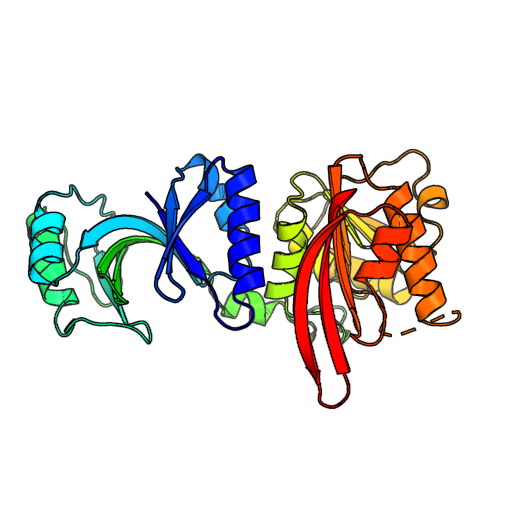 13.824 -19.972 1.00 30.61 95 ASN A N 1
ATOM 732 C CA . ASN A 1 95 ? -0.754 13.956 -20.678 1.00 30.80 95 ASN A CA 1
ATOM 733 C C . ASN A 1 95 ? -0.702 13.122 -21.949 1.00 29.47 95 ASN A C 1
ATOM 734 O O . ASN A 1 95 ? 0.375 12.867 -22.495 1.00 31.85 95 ASN A O 1
ATOM 739 N N . CYS A 1 96 ? -1.871 12.683 -22.400 1.00 29.13 96 CYS A N 1
ATOM 740 C CA . CYS A 1 96 ? -1.980 11.911 -23.640 1.00 26.59 96 CYS A CA 1
ATOM 741 C C . CYS A 1 96 ? -1.297 12.620 -24.813 1.00 29.99 96 CYS A C 1
ATOM 742 O O . CYS A 1 96 ? -1.589 13.780 -25.101 1.00 35.05 96 CYS A O 1
ATOM 745 N N . ARG A 1 97 ? -0.387 11.902 -25.467 1.00 28.86 97 ARG A N 1
ATOM 746 C CA . ARG A 1 97 ? 0.433 12.425 -26.564 1.00 34.34 97 ARG A CA 1
ATOM 747 C C . ARG A 1 97 ? 0.056 11.834 -27.918 1.00 36.39 97 ARG A C 1
ATOM 748 O O . ARG A 1 97 ? 0.829 11.944 -28.874 1.00 38.11 97 ARG A O 1
ATOM 756 N N . HIS A 1 98 ? -1.098 11.178 -27.997 1.00 34.08 98 HIS A N 1
ATOM 757 C CA . HIS A 1 98 ? -1.437 10.408 -29.194 1.00 29.18 98 HIS A CA 1
ATOM 758 C C . HIS A 1 98 ? -2.867 10.619 -29.657 1.00 30.11 98 HIS A C 1
ATOM 759 O O . HIS A 1 98 ? -3.780 10.802 -28.858 1.00 34.08 98 HIS A O 1
ATOM 766 N N . ASP A 1 99 ? -3.064 10.574 -30.972 1.00 32.57 99 ASP A N 1
ATOM 767 C CA .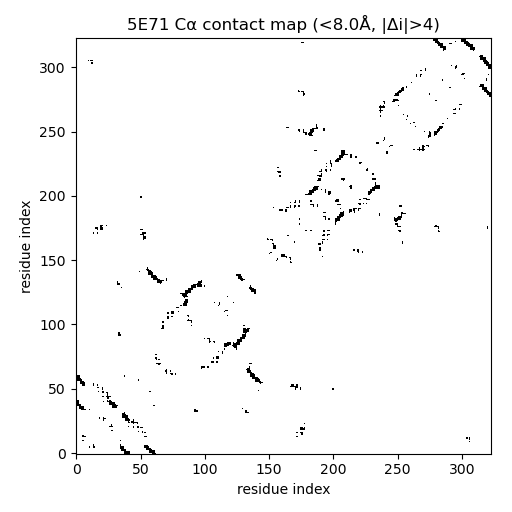 ASP A 1 99 ? -4.404 10.671 -31.516 1.00 33.75 99 ASP A CA 1
ATOM 768 C C . ASP A 1 99 ? -5.096 9.324 -31.406 1.00 34.86 99 ASP A C 1
ATOM 769 O O . ASP A 1 99 ? -4.835 8.408 -32.188 1.00 37.27 99 ASP A O 1
ATOM 774 N N . VAL A 1 100 ? -6.000 9.216 -30.441 1.00 29.27 100 VAL A N 1
ATOM 775 C CA . VAL A 1 100 ? -6.646 7.954 -30.158 1.00 30.38 100 VAL A CA 1
ATOM 776 C C . VAL A 1 100 ? -8.095 7.943 -30.604 1.00 32.83 100 VAL A C 1
ATOM 777 O O . VAL A 1 100 ? -8.861 7.083 -30.194 1.00 33.22 100 VAL A O 1
ATOM 781 N N . LEU A 1 101 ? -8.501 8.890 -31.439 1.00 39.50 101 LEU A N 1
ATOM 782 C CA . LEU A 1 101 ? -9.881 8.823 -31.883 1.00 38.78 101 LEU A CA 1
ATOM 783 C C . LEU A 1 101 ? -10.020 7.663 -32.858 1.00 33.46 101 LEU A C 1
ATOM 784 O O . LEU A 1 101 ? -9.130 7.396 -33.675 1.00 36.75 101 LEU A O 1
ATOM 789 N N . ASP A 1 102 ? -11.141 6.967 -32.715 1.00 35.93 102 ASP A N 1
ATOM 790 C CA . ASP A 1 102 ? -11.416 5.712 -33.406 1.00 34.97 102 ASP A CA 1
ATOM 791 C C . ASP A 1 102 ? -10.468 4.592 -32.997 1.00 31.93 102 ASP A C 1
ATOM 792 O O . ASP A 1 102 ? -10.465 3.542 -33.628 1.00 32.81 102 ASP A O 1
ATOM 797 N N . LEU A 1 103 ? -9.660 4.788 -31.956 1.00 29.73 103 LEU A N 1
ATOM 798 C CA . LEU A 1 103 ? -8.808 3.692 -31.520 1.00 25.62 103 LEU A CA 1
ATOM 799 C C . LEU A 1 103 ? -9.624 2.477 -31.038 1.00 28.46 103 LEU A C 1
ATOM 800 O O . LEU A 1 103 ? -9.213 1.340 -31.283 1.00 27.70 103 LEU A O 1
ATOM 805 N N . PRO A 1 104 ? -10.770 2.698 -30.351 1.00 27.49 104 PRO A N 1
ATOM 806 C CA . PRO A 1 104 ? -11.538 1.504 -29.964 1.00 26.01 104 PRO A CA 1
ATOM 807 C C . PRO A 1 104 ? -11.951 0.656 -31.170 1.00 27.57 104 PRO A C 1
ATOM 808 O O . PRO A 1 104 ? -11.902 -0.568 -31.118 1.00 28.50 104 PRO A O 1
ATOM 812 N N . ARG A 1 105 ? -12.343 1.324 -32.243 1.00 28.19 105 ARG A N 1
ATOM 813 C CA . ARG A 1 105 ? -12.679 0.643 -33.489 1.00 30.26 105 ARG A CA 1
ATOM 814 C C . ARG A 1 105 ? -11.475 -0.117 -34.048 1.00 29.12 105 ARG A C 1
ATOM 815 O O . ARG A 1 105 ? -11.578 -1.300 -34.398 1.00 31.64 105 ARG A O 1
ATOM 823 N N . LYS A 1 106 ? -10.329 0.554 -34.123 1.00 28.05 106 LYS A N 1
ATOM 824 C CA . LYS A 1 106 ? -9.129 -0.052 -34.692 1.00 26.97 106 LYS A CA 1
ATOM 825 C C . LYS A 1 106 ? -8.640 -1.243 -33.886 1.00 28.50 106 LYS A C 1
ATOM 826 O O . LYS A 1 106 ? -8.353 -2.300 -34.443 1.00 27.66 106 LYS A O 1
ATOM 832 N N . LEU A 1 107 ? -8.526 -1.077 -32.569 1.00 25.61 107 LEU A N 1
ATOM 833 C CA . LEU A 1 107 ? -8.037 -2.176 -31.768 1.00 23.36 107 LEU A CA 1
ATOM 834 C C . LEU A 1 107 ? -9.065 -3.305 -31.739 1.00 21.76 107 LEU A C 1
ATOM 835 O O . LEU A 1 107 ? -8.707 -4.478 -31.721 1.00 26.81 107 LEU A O 1
ATOM 840 N N . GLY A 1 108 ? -10.344 -2.948 -31.751 1.00 24.04 108 GLY A N 1
ATOM 841 C CA . GLY A 1 108 ? -11.403 -3.939 -31.723 1.00 28.76 108 GLY A CA 1
ATOM 842 C C . GLY A 1 108 ? -11.400 -4.787 -32.984 1.00 27.51 108 GLY A C 1
ATOM 843 O O . GLY A 1 108 ? -11.732 -5.968 -32.937 1.00 25.68 108 GLY A O 1
ATOM 844 N N . ALA A 1 109 ? -11.007 -4.186 -34.102 1.00 27.68 109 ALA A N 1
ATOM 845 C CA . ALA A 1 109 ? -10.863 -4.935 -35.352 1.00 25.16 109 ALA A CA 1
ATOM 846 C C . ALA A 1 109 ? -9.754 -5.984 -35.234 1.00 26.73 109 ALA A C 1
ATOM 847 O O . ALA A 1 109 ? -9.918 -7.134 -35.664 1.00 27.29 109 ALA A O 1
ATOM 849 N N . VAL A 1 110 ? -8.637 -5.594 -34.624 1.00 28.00 110 VAL A N 1
ATOM 850 C CA . VAL A 1 110 ? -7.512 -6.501 -34.430 1.00 26.63 110 VAL A CA 1
ATOM 851 C C . VAL A 1 110 ? -7.903 -7.661 -33.524 1.00 30.67 110 VAL A C 1
ATOM 852 O O . VAL A 1 110 ? -7.580 -8.818 -33.802 1.00 29.38 110 VAL A O 1
ATOM 856 N N . ILE A 1 111 ? -8.602 -7.358 -32.434 1.00 28.11 111 ILE A N 1
ATOM 857 C CA . ILE A 1 111 ? -9.028 -8.409 -31.526 1.00 25.82 111 ILE A CA 1
ATOM 858 C C . ILE A 1 111 ? -10.171 -9.248 -32.106 1.00 31.66 111 ILE A C 1
ATOM 859 O O . ILE A 1 111 ? -10.211 -10.462 -31.904 1.00 30.54 111 ILE A O 1
ATOM 864 N N . HIS A 1 112 ? -11.084 -8.609 -32.836 1.00 31.94 112 HIS A N 1
ATOM 865 C CA . HIS A 1 112 ? -12.172 -9.331 -33.494 1.00 30.73 112 HIS A CA 1
ATOM 866 C C . HIS A 1 112 ? -11.637 -10.421 -34.423 1.00 33.04 112 HIS A C 1
ATOM 867 O O . HIS A 1 112 ? -12.216 -11.504 -34.528 1.00 34.76 112 HIS A O 1
ATOM 874 N N . ALA A 1 113 ? -10.520 -10.129 -35.076 1.00 31.16 113 ALA A N 1
ATOM 875 C CA . ALA A 1 113 ? -9.901 -11.067 -36.009 1.00 34.99 113 ALA A CA 1
ATOM 876 C C . ALA A 1 113 ? -9.416 -12.342 -35.320 1.00 37.14 113 ALA A C 1
ATOM 877 O O . ALA A 1 113 ? -9.159 -13.348 -35.978 1.00 36.59 113 ALA A O 1
ATOM 879 N N . GLN A 1 114 ? -9.298 -12.306 -33.993 1.00 34.10 114 GLN A N 1
ATOM 880 C CA . GLN A 1 114 ? -8.833 -13.467 -33.245 1.00 36.57 114 GLN A CA 1
ATOM 881 C C . GLN A 1 114 ? -9.993 -14.376 -32.863 1.00 32.35 114 GLN A C 1
ATOM 882 O O . GLN A 1 114 ? -9.799 -15.395 -32.202 1.00 42.26 114 GLN A O 1
ATOM 888 N N . GLY A 1 115 ? -11.200 -13.998 -33.272 1.00 31.81 115 GLY A N 1
ATOM 889 C CA . GLY A 1 115 ? -12.363 -14.842 -33.077 1.00 35.82 115 GLY A CA 1
ATOM 890 C C . GLY A 1 115 ? -13.344 -14.337 -32.039 1.00 38.25 115 GLY A C 1
ATOM 891 O O . GLY A 1 115 ? -14.286 -15.041 -31.675 1.00 35.10 115 GLY A O 1
ATOM 892 N N . PHE A 1 116 ? -13.136 -13.113 -31.566 1.00 33.97 116 PHE A N 1
ATOM 893 C CA . PHE A 1 116 ? -13.980 -12.566 -30.515 1.00 35.35 116 PHE A CA 1
ATOM 894 C C . PHE A 1 116 ? -14.960 -11.528 -31.047 1.00 32.63 116 PHE A C 1
ATOM 895 O O . PHE A 1 116 ? -14.699 -10.876 -32.057 1.00 33.57 116 PHE A O 1
ATOM 903 N N . ARG A 1 117 ? -16.092 -11.380 -30.364 1.00 35.65 117 ARG A N 1
ATOM 904 C CA . ARG A 1 117 ? -17.154 -10.489 -30.822 1.00 36.71 117 ARG A CA 1
ATOM 905 C C . ARG A 1 117 ? -17.273 -9.215 -29.974 1.00 35.07 117 ARG A C 1
ATOM 906 O O . ARG A 1 117 ? -17.124 -9.251 -28.745 1.00 32.83 117 ARG A O 1
ATOM 914 N N . VAL A 1 118 ? -17.547 -8.094 -30.638 1.00 34.03 118 VAL A N 1
ATOM 915 C CA . VAL A 1 118 ? -17.760 -6.823 -29.951 1.00 34.13 118 VAL A CA 1
ATOM 916 C C . VAL A 1 118 ? -19.201 -6.655 -29.472 1.00 37.05 118 VAL A C 1
ATOM 917 O O . VAL A 1 118 ? -20.143 -6.896 -30.224 1.00 36.52 118 VAL A O 1
ATOM 921 N N . ASN A 1 119 ? -19.362 -6.247 -28.216 1.00 32.28 119 ASN A N 1
ATOM 922 C CA . ASN A 1 119 ? -20.649 -5.801 -27.698 1.00 33.76 119 ASN A CA 1
ATOM 923 C C . ASN A 1 119 ? -20.434 -4.499 -26.936 1.00 36.75 119 ASN A C 1
ATOM 924 O O . ASN A 1 119 ? -19.912 -4.505 -25.823 1.00 35.12 119 ASN A O 1
ATOM 929 N N . LEU A 1 120 ? -20.810 -3.383 -27.552 1.00 39.35 120 LEU A N 1
ATOM 930 C CA . LEU A 1 120 ? -20.518 -2.069 -26.994 1.00 38.47 120 LEU A CA 1
ATOM 931 C C . LEU A 1 120 ? -21.378 -1.774 -25.776 1.00 39.70 120 LEU A C 1
ATOM 932 O O . LEU A 1 120 ? -20.934 -1.096 -24.846 1.00 40.19 120 LEU A O 1
ATOM 937 N N . SER A 1 121 ? -22.604 -2.288 -25.784 1.00 38.17 121 SER A N 1
ATOM 938 C CA . SER A 1 121 ? -23.570 -1.973 -24.738 1.00 42.01 121 SER A CA 1
ATOM 939 C C . SER A 1 121 ? -23.365 -2.851 -23.510 1.00 41.05 121 SER A C 1
ATOM 940 O O . SER A 1 121 ? -23.504 -2.387 -22.376 1.00 44.65 121 SER A O 1
ATOM 943 N N . LYS A 1 122 ? -23.033 -4.118 -23.734 1.00 39.73 122 LYS A N 1
ATOM 944 C CA . LYS A 1 122 ? -22.844 -5.049 -22.625 1.00 39.67 122 LYS A CA 1
ATOM 945 C C . LYS A 1 122 ? -21.669 -5.995 -22.846 1.00 38.33 122 LYS A C 1
ATOM 946 O O . LYS A 1 122 ? -21.854 -7.167 -23.168 1.00 39.19 122 LYS A O 1
ATOM 952 N N . PRO A 1 123 ? -20.446 -5.483 -22.662 1.00 36.61 123 PRO A N 1
ATOM 953 C CA . PRO A 1 123 ? -19.249 -6.317 -22.782 1.00 34.95 123 PRO A CA 1
ATOM 954 C C . PRO A 1 123 ? -19.067 -7.244 -21.583 1.00 35.96 123 PRO A C 1
ATOM 955 O O . PRO A 1 123 ? -19.410 -6.872 -20.461 1.00 40.06 123 PRO A O 1
ATOM 959 N N . ASP A 1 124 ? -18.525 -8.433 -21.822 1.00 35.48 124 ASP A N 1
ATOM 960 C CA . ASP A 1 124 ? -18.149 -9.338 -20.744 1.00 35.62 124 ASP A CA 1
ATOM 961 C C . ASP A 1 124 ? -16.709 -9.065 -20.320 1.00 36.33 124 ASP A C 1
ATOM 962 O O . ASP A 1 124 ? -16.361 -9.176 -19.139 1.00 33.40 124 ASP A O 1
ATOM 967 N N . THR A 1 125 ? -15.877 -8.706 -21.296 1.00 32.23 125 THR A N 1
ATOM 968 C CA . THR A 1 125 ? -14.490 -8.324 -21.047 1.00 29.40 125 THR A CA 1
ATOM 969 C C . THR A 1 125 ? -14.246 -6.900 -21.540 1.00 28.40 125 THR A C 1
ATOM 970 O O . THR A 1 125 ? -14.615 -6.546 -22.661 1.00 27.60 125 THR A O 1
ATOM 974 N N . VAL A 1 126 ? -13.640 -6.067 -20.699 1.00 27.52 126 VAL A N 1
ATOM 975 C CA . VAL A 1 126 ? -13.339 -4.710 -21.115 1.00 28.32 126 VAL A CA 1
ATOM 976 C C . VAL A 1 126 ? -11.858 -4.602 -21.429 1.00 24.81 126 VAL A C 1
ATOM 977 O O . VAL A 1 126 ? -11.004 -4.710 -20.551 1.00 23.64 126 VAL A O 1
ATOM 981 N N . VAL A 1 127 ? -11.559 -4.430 -22.708 1.00 21.64 127 VAL A N 1
ATOM 982 C CA . VAL A 1 127 ? -10.211 -4.127 -23.133 1.00 22.05 127 VAL A CA 1
ATOM 983 C C . VAL A 1 127 ? -9.938 -2.650 -22.908 1.00 22.72 127 VAL A C 1
ATOM 984 O O . VAL A 1 127 ? -10.709 -1.802 -23.345 1.00 24.92 127 VAL A O 1
ATOM 988 N N . ARG A 1 128 ? -8.849 -2.348 -22.204 1.00 21.59 128 ARG A N 1
ATOM 989 C CA . ARG A 1 128 ? -8.526 -0.972 -21.873 1.00 20.44 128 ARG A CA 1
ATOM 990 C C . ARG A 1 128 ? -7.312 -0.485 -22.633 1.00 21.09 128 ARG A C 1
ATOM 991 O O . ARG A 1 128 ? -6.341 -1.226 -22.809 1.00 24.74 128 ARG A O 1
ATOM 999 N N . VAL A 1 129 ? -7.375 0.767 -23.077 1.00 21.03 129 VAL A N 1
ATOM 1000 C CA . VAL A 1 129 ? -6.210 1.468 -23.588 1.00 20.25 129 VAL A CA 1
ATOM 1001 C C . VAL A 1 129 ? -5.992 2.726 -22.757 1.00 22.63 129 VAL A C 1
ATOM 1002 O O . VAL A 1 129 ? -6.900 3.525 -22.607 1.00 25.31 129 VAL A O 1
ATOM 1006 N N . TYR A 1 130 ? -4.798 2.889 -22.200 1.00 24.11 130 TYR A N 1
ATOM 1007 C CA . TYR A 1 130 ? -4.457 4.138 -21.526 1.00 21.95 130 TYR A CA 1
ATOM 1008 C C . TYR A 1 130 ? -3.536 4.981 -22.401 1.00 24.25 130 TYR A C 1
ATOM 1009 O O . TYR A 1 130 ? -2.571 4.468 -22.967 1.00 23.90 130 TYR A O 1
ATOM 1018 N N . CYS A 1 131 ? -3.836 6.270 -22.515 1.00 24.07 131 CYS A N 1
ATOM 1019 C CA . CYS A 1 131 ? -2.988 7.169 -23.292 1.00 23.78 131 CYS A CA 1
ATOM 1020 C C . CYS A 1 131 ? -2.367 8.237 -22.400 1.00 24.35 131 CYS A C 1
ATOM 1021 O O . CYS A 1 131 ? -3.071 9.073 -21.838 1.00 25.18 131 CYS A O 1
ATOM 1024 N N . GLY A 1 132 ? -1.047 8.196 -22.285 1.00 27.11 132 GLY A N 1
ATOM 1025 C CA . GLY A 1 132 ? -0.292 9.246 -21.622 1.00 25.19 132 GLY A CA 1
ATOM 1026 C C . GLY A 1 132 ? 0.902 9.587 -22.489 1.00 31.62 132 GLY A C 1
ATOM 1027 O O . GLY A 1 132 ? 0.741 9.840 -23.687 1.00 29.72 132 GLY A O 1
ATOM 1028 N N . GLU A 1 133 ? 2.097 9.597 -21.899 1.00 28.54 133 GLU A N 1
ATOM 1029 C CA . GLU A 1 133 ? 3.321 9.739 -22.682 1.00 32.68 133 GLU A CA 1
ATOM 1030 C C . GLU A 1 133 ? 3.388 8.620 -23.710 1.00 34.23 133 GLU A C 1
ATOM 1031 O O . GLU A 1 133 ? 3.706 8.837 -24.879 1.00 31.57 133 GLU A O 1
ATOM 1037 N N . ARG A 1 134 ? 3.070 7.417 -23.252 1.00 29.98 134 ARG A N 1
ATOM 1038 C CA . ARG A 1 134 ? 3.039 6.245 -24.105 1.00 28.02 134 ARG A CA 1
ATOM 1039 C C . ARG A 1 134 ? 1.629 5.671 -24.167 1.00 27.58 134 ARG A C 1
ATOM 1040 O O . ARG A 1 134 ? 0.711 6.200 -23.546 1.00 26.59 134 ARG A O 1
ATOM 1048 N N . LEU A 1 135 ? 1.466 4.595 -24.928 1.00 26.07 135 LEU A N 1
ATOM 1049 C CA . LEU A 1 135 ? 0.182 3.916 -25.043 1.00 25.09 135 LEU A CA 1
ATOM 1050 C C . LEU A 1 135 ? 0.245 2.542 -24.414 1.00 25.79 135 LEU A C 1
ATOM 1051 O O . LEU A 1 135 ? 1.227 1.824 -24.585 1.00 28.32 135 LEU A O 1
ATOM 1056 N N . TYR A 1 136 ? -0.801 2.173 -23.682 1.00 23.39 136 TYR A N 1
ATOM 1057 C CA . TYR A 1 136 ? -0.841 0.887 -23.006 1.00 26.65 136 TYR A CA 1
ATOM 1058 C C . TYR A 1 136 ? -2.168 0.225 -23.275 1.00 24.47 136 TYR A C 1
ATOM 1059 O O . TYR A 1 136 ? -3.204 0.877 -23.216 1.00 29.22 136 TYR A O 1
ATOM 1068 N N . ALA A 1 137 ? -2.148 -1.074 -23.531 1.00 23.34 137 ALA A N 1
ATOM 1069 C CA . ALA A 1 137 ? -3.380 -1.801 -23.763 1.00 21.64 137 ALA A CA 1
ATOM 1070 C C . ALA A 1 137 ? -3.393 -3.088 -22.975 1.00 23.20 137 ALA A C 1
ATOM 1071 O O . ALA A 1 137 ? -2.377 -3.760 -22.855 1.00 23.97 137 ALA A O 1
ATOM 1073 N N . GLY A 1 138 ? -4.556 -3.434 -22.438 1.00 22.74 138 GLY A N 1
ATOM 1074 C CA . GLY A 1 138 ? -4.713 -4.694 -21.753 1.00 22.32 138 GLY A CA 1
ATOM 1075 C C . GLY A 1 138 ? -6.162 -4.981 -21.431 1.00 22.27 138 GLY A C 1
ATOM 1076 O O . GLY A 1 138 ? -7.066 -4.539 -22.145 1.00 23.55 138 GLY A O 1
ATOM 1077 N N . ILE A 1 139 ? -6.375 -5.714 -20.343 1.00 22.33 139 ILE A N 1
ATOM 1078 C CA . ILE A 1 139 ? -7.702 -6.152 -19.928 1.00 22.22 139 ILE A CA 1
ATOM 1079 C C . ILE A 1 139 ? -7.965 -5.727 -18.496 1.00 22.81 139 ILE A C 1
ATOM 1080 O O . ILE A 1 139 ? -7.132 -5.962 -17.633 1.00 24.09 139 ILE A O 1
ATOM 1085 N N . ARG A 1 140 ? -9.108 -5.103 -18.245 1.00 20.27 140 ARG A N 1
ATOM 1086 C CA . ARG A 1 140 ? -9.428 -4.728 -16.868 1.00 21.08 140 ARG A CA 1
ATOM 1087 C C . ARG A 1 140 ? -9.837 -5.949 -16.053 1.00 25.38 140 ARG A C 1
ATOM 1088 O O . ARG A 1 140 ? -10.678 -6.737 -16.489 1.00 25.09 140 ARG A O 1
ATOM 1096 N N . LEU A 1 141 ? -9.251 -6.099 -14.865 1.00 22.16 141 LEU A N 1
ATOM 1097 C CA . LEU A 1 141 ? -9.565 -7.231 -13.998 1.00 22.34 141 LEU A CA 1
ATOM 1098 C C . LEU A 1 141 ? -10.481 -6.822 -12.846 1.00 26.90 141 LEU A C 1
ATOM 1099 O O . LEU A 1 141 ? -11.310 -7.603 -12.385 1.00 26.07 141 LEU A O 1
ATOM 1104 N N . ARG A 1 142 ? -10.326 -5.594 -12.374 1.00 19.80 142 ARG A N 1
ATOM 1105 C CA . ARG A 1 142 ? -11.213 -5.099 -11.320 1.00 23.33 142 ARG A CA 1
ATOM 1106 C C . ARG A 1 142 ? -11.397 -3.605 -11.429 1.00 21.24 142 ARG A C 1
ATOM 1107 O O . ARG A 1 142 ? -10.429 -2.861 -11.539 1.00 21.46 142 ARG A O 1
ATOM 1115 N N . TYR A 1 143 ? -12.656 -3.185 -11.419 1.00 21.39 143 TYR A N 1
ATOM 1116 C CA . TYR A 1 143 ? -13.011 -1.779 -11.348 1.00 22.49 143 TYR A CA 1
ATOM 1117 C C . TYR A 1 143 ? -13.428 -1.478 -9.921 1.00 22.64 143 TYR A C 1
ATOM 1118 O O . TYR A 1 143 ? -14.206 -2.224 -9.339 1.00 24.58 143 TYR A O 1
ATOM 1127 N N . PHE A 1 144 ? -12.900 -0.398 -9.358 1.00 20.64 144 PHE A N 1
ATOM 1128 C CA . PHE A 1 144 ? -13.281 0.018 -8.014 1.00 21.48 144 PHE A CA 1
ATOM 1129 C C . PHE A 1 144 ? -14.333 1.107 -8.116 1.00 20.21 144 PHE A C 1
ATOM 1130 O O . PHE A 1 144 ? -14.018 2.245 -8.423 1.00 23.62 144 PHE A O 1
ATOM 1138 N N . ASP A 1 145 ? -15.590 0.750 -7.878 1.00 24.17 145 ASP A N 1
ATOM 1139 C CA . ASP A 1 145 ? -16.686 1.683 -8.092 1.00 25.29 145 ASP A CA 1
ATOM 1140 C C . ASP A 1 145 ? -16.711 2.714 -6.982 1.00 20.74 145 ASP A C 1
ATOM 1141 O O . ASP A 1 145 ? -16.891 2.344 -5.824 1.00 20.82 145 ASP A O 1
ATOM 1146 N N . PRO A 1 146 ? -16.565 4.004 -7.324 1.00 22.22 146 PRO A N 1
ATOM 1147 C CA . PRO A 1 146 ? -16.631 5.045 -6.285 1.00 20.92 146 PRO A CA 1
ATOM 1148 C C . PRO A 1 146 ? -17.909 4.939 -5.450 1.00 21.03 146 PRO A C 1
ATOM 1149 O O . PRO A 1 146 ? -17.913 5.246 -4.250 1.00 19.75 146 PRO A O 1
ATOM 1153 N N . LYS A 1 147 ? -18.986 4.498 -6.097 1.00 22.31 147 LYS A N 1
ATOM 1154 C CA . LYS A 1 147 ? -20.289 4.386 -5.456 1.00 21.83 147 LYS A CA 1
ATOM 1155 C C . LYS A 1 147 ? -20.260 3.481 -4.241 1.00 22.88 147 LYS A C 1
ATOM 1156 O O . LYS A 1 147 ? -20.914 3.748 -3.235 1.00 22.12 147 LYS A O 1
ATOM 1162 N N . ASP A 1 148 ? -19.488 2.408 -4.329 1.00 21.65 148 ASP A N 1
ATOM 1163 C CA . ASP A 1 148 ? -19.414 1.467 -3.224 1.00 23.22 148 ASP A CA 1
ATOM 1164 C C . ASP A 1 148 ? -18.879 2.146 -1.962 1.00 22.20 148 ASP A C 1
ATOM 1165 O O . ASP A 1 148 ? -19.333 1.865 -0.851 1.00 20.23 148 ASP A O 1
ATOM 1170 N N . PHE A 1 149 ? -17.924 3.057 -2.137 1.00 19.67 149 PHE A N 1
ATOM 1171 C CA . PHE A 1 149 ? -17.359 3.767 -0.990 1.00 20.79 149 PHE A CA 1
ATOM 1172 C C . PHE A 1 149 ? -18.281 4.880 -0.515 1.00 22.46 149 PHE A C 1
ATOM 1173 O O . PHE A 1 149 ? -18.428 5.099 0.681 1.00 20.31 149 PHE A O 1
ATOM 1181 N N . GLU A 1 150 ? -18.890 5.597 -1.450 1.00 20.57 150 GLU A N 1
ATOM 1182 C CA . GLU A 1 150 ? -19.813 6.671 -1.086 1.00 21.66 150 GLU A CA 1
ATOM 1183 C C . GLU A 1 150 ? -20.967 6.133 -0.248 1.00 23.94 150 GLU A C 1
ATOM 1184 O O . GLU A 1 150 ? -21.426 6.798 0.684 1.00 24.21 150 GLU A O 1
ATOM 1190 N N . LYS A 1 151 ? -21.425 4.922 -0.564 1.00 22.29 151 LYS A N 1
ATOM 1191 C CA . LYS A 1 151 ? -22.531 4.301 0.180 1.00 22.83 151 LYS A CA 1
ATOM 1192 C C . LYS A 1 151 ? -22.185 3.923 1.617 1.00 25.64 151 LYS A C 1
ATOM 1193 O O . LYS A 1 151 ? -23.087 3.613 2.411 1.00 27.89 151 LYS A O 1
ATOM 1199 N N . ARG A 1 152 ? -20.893 3.920 1.947 1.00 24.70 152 ARG A N 1
ATOM 1200 C CA . ARG A 1 152 ? -20.432 3.620 3.312 1.00 24.46 152 ARG A CA 1
ATOM 1201 C C . ARG A 1 152 ? -20.038 4.866 4.101 1.00 22.46 152 ARG A C 1
ATOM 1202 O O . ARG A 1 152 ? -19.394 4.764 5.145 1.00 27.01 152 ARG A O 1
ATOM 1210 N N . LYS A 1 153 ? -20.394 6.040 3.597 1.00 24.24 153 LYS A N 1
ATOM 1211 C CA . LYS A 1 153 ? -20.087 7.264 4.325 1.00 24.17 153 LYS A CA 1
ATOM 1212 C C . LYS A 1 153 ? -20.895 7.338 5.616 1.00 23.29 153 LYS A C 1
ATOM 1213 O O . LYS A 1 153 ? -21.902 6.650 5.766 1.00 23.40 153 LYS A O 1
ATOM 1219 N N . ALA A 1 154 ? -20.441 8.185 6.533 1.00 28.85 154 ALA A N 1
ATOM 1220 C CA . ALA A 1 154 ? -20.949 8.199 7.904 1.00 28.56 154 ALA A CA 1
ATOM 1221 C C . ALA A 1 154 ? -22.477 8.210 8.013 1.00 27.73 154 ALA A C 1
ATOM 1222 O O . ALA A 1 154 ? -23.034 7.536 8.882 1.00 31.14 154 ALA A O 1
ATOM 1224 N N . HIS A 1 155 ? -23.163 8.943 7.134 1.00 29.01 155 HIS A N 1
ATOM 1225 C CA . HIS A 1 155 ? -24.612 9.095 7.266 1.00 26.17 155 HIS A CA 1
ATOM 1226 C C . HIS A 1 155 ? -25.419 7.901 6.771 1.00 28.19 155 HIS A C 1
ATOM 1227 O O . HIS A 1 155 ? -26.636 7.874 6.919 1.00 31.92 155 HIS A O 1
ATOM 1234 N N . HIS A 1 156 ? -24.748 6.901 6.213 1.00 23.73 156 HIS A N 1
ATOM 1235 C CA . HIS A 1 156 ? -25.434 5.688 5.788 1.00 26.01 156 HIS A CA 1
ATOM 1236 C C . HIS A 1 156 ? -25.323 4.576 6.827 1.00 27.95 156 HIS A C 1
ATOM 1237 O O . HIS A 1 156 ? -25.910 3.504 6.660 1.00 30.32 156 HIS A O 1
ATOM 1244 N N . ARG A 1 157 ? -24.569 4.835 7.891 1.00 27.89 157 ARG A N 1
ATOM 1245 C CA . ARG A 1 157 ? -24.400 3.858 8.964 1.00 27.46 157 ARG A CA 1
ATOM 1246 C C . ARG A 1 157 ? -25.545 3.990 9.958 1.00 31.60 157 ARG A C 1
ATOM 1247 O O . ARG A 1 157 ? -26.055 5.088 10.163 1.00 30.18 157 ARG A O 1
ATOM 1255 N N . PRO A 1 158 ? -25.945 2.876 10.589 1.00 30.27 158 PRO A N 1
ATOM 1256 C CA . PRO A 1 158 ? -27.003 2.917 11.609 1.00 31.59 158 PRO A CA 1
ATOM 1257 C C . PRO A 1 158 ? -26.670 3.888 12.737 1.00 30.68 158 PRO A C 1
ATOM 1258 O O . PRO A 1 158 ? -27.534 4.645 13.187 1.00 31.62 158 PRO A O 1
ATOM 1262 N N . PHE A 1 159 ? -25.421 3.857 13.187 1.00 26.12 159 PHE A N 1
ATOM 1263 C CA . PHE A 1 159 ? -24.934 4.777 14.195 1.00 29.33 159 PHE A CA 1
ATOM 1264 C C . PHE A 1 159 ? -24.211 5.916 13.498 1.00 30.97 159 PHE A C 1
ATOM 1265 O O . PHE A 1 159 ? -23.108 5.735 12.980 1.00 29.71 159 PHE A O 1
ATOM 1273 N N . PHE A 1 160 ? -24.848 7.082 13.466 1.00 32.20 160 PHE A N 1
ATOM 1274 C CA . PHE A 1 160 ? -24.315 8.208 12.712 1.00 31.97 160 PHE A CA 1
ATOM 1275 C C . PHE A 1 160 ? -23.535 9.196 13.552 1.00 34.65 160 PHE A C 1
ATOM 1276 O O . PHE A 1 160 ? -24.064 9.782 14.499 1.00 37.79 160 PHE A O 1
ATOM 1284 N N . ARG A 1 161 ? -22.276 9.390 13.184 1.00 30.61 161 ARG A N 1
ATOM 1285 C CA . ARG A 1 161 ? -21.472 10.497 13.687 1.00 33.38 161 ARG A CA 1
ATOM 1286 C C . ARG A 1 161 ? -20.693 11.067 12.507 1.00 36.46 161 ARG A C 1
ATOM 1287 O O . ARG A 1 161 ? -20.069 10.313 11.762 1.00 35.34 161 ARG A O 1
ATOM 1295 N N . PRO A 1 162 ? -20.736 12.394 12.317 1.00 34.82 162 PRO A N 1
ATOM 1296 C CA . PRO A 1 162 ? -20.098 12.974 11.129 1.00 38.34 162 PRO A CA 1
ATOM 1297 C C . PRO A 1 162 ? -18.607 13.253 11.326 1.00 41.20 162 PRO A C 1
ATOM 1298 O O . PRO A 1 162 ? -18.165 14.378 11.093 1.00 50.31 162 PRO A O 1
ATOM 1302 N N . ILE A 1 163 ? -17.842 12.239 11.722 1.00 36.52 163 ILE A N 1
ATOM 1303 C CA . ILE A 1 163 ? -16.464 12.441 12.169 1.00 43.89 163 ILE A CA 1
ATOM 1304 C C . ILE A 1 163 ? -15.440 11.689 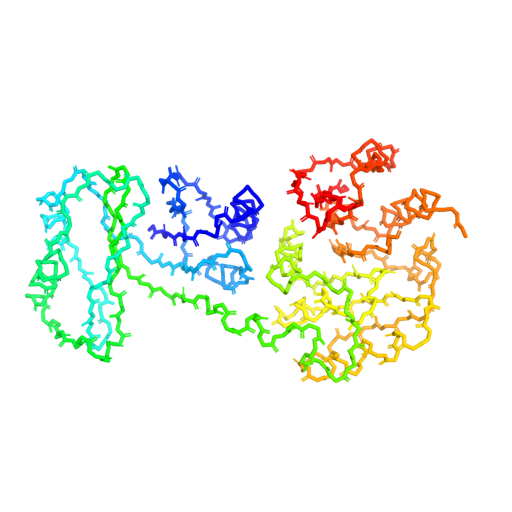11.315 1.00 46.49 163 ILE A C 1
ATOM 1305 O O . ILE A 1 163 ? -14.258 12.042 11.293 1.00 51.89 163 ILE A O 1
ATOM 1310 N N . SER A 1 164 ? -15.901 10.664 10.602 1.00 43.24 164 SER A N 1
ATOM 1311 C CA . SER A 1 164 ? -15.004 9.744 9.906 1.00 33.47 164 SER A CA 1
ATOM 1312 C C . SER A 1 164 ? -14.176 10.420 8.811 1.00 39.91 164 SER A C 1
ATOM 1313 O O . SER A 1 164 ? -14.493 11.514 8.343 1.00 43.11 164 SER A O 1
ATOM 1316 N N . LEU A 1 165 ? -13.100 9.744 8.436 1.00 30.20 165 LEU A N 1
ATOM 1317 C CA . LEU A 1 165 ? -12.408 9.960 7.171 1.00 25.28 165 LEU A CA 1
ATOM 1318 C C . LEU A 1 165 ? -13.286 9.443 6.048 1.00 24.10 165 LEU A C 1
ATOM 1319 O O . LEU A 1 165 ? -14.255 8.740 6.310 1.00 26.06 165 LEU A O 1
ATOM 1324 N N . HIS A 1 166 ? -12.935 9.752 4.803 1.00 21.59 166 HIS A N 1
ATOM 1325 C CA . HIS A 1 166 ? -13.599 9.128 3.657 1.00 19.58 166 HIS A CA 1
ATOM 1326 C C . HIS A 1 166 ? -13.295 7.630 3.719 1.00 19.51 166 HIS A C 1
ATOM 1327 O O . HIS A 1 166 ? -12.186 7.258 4.071 1.00 20.09 166 HIS A O 1
ATOM 1334 N N . PRO A 1 167 ? -14.275 6.767 3.420 1.00 18.03 167 PRO A N 1
ATOM 1335 C CA . PRO A 1 167 ? -13.987 5.329 3.428 1.00 16.78 167 PRO A CA 1
ATOM 1336 C C . PRO A 1 167 ? -12.777 4.909 2.598 1.00 17.81 167 PRO A C 1
ATOM 1337 O O . PRO A 1 167 ? -12.071 3.974 2.995 1.00 17.52 167 PRO A O 1
ATOM 1341 N N . ARG A 1 168 ? -12.531 5.571 1.467 1.00 17.38 168 ARG A N 1
ATOM 1342 C CA . ARG A 1 168 ? -11.368 5.209 0.671 1.00 16.55 168 ARG A CA 1
ATOM 1343 C C . ARG A 1 168 ? -10.070 5.491 1.433 1.00 15.75 168 ARG A C 1
ATOM 1344 O O . ARG A 1 168 ? -9.122 4.715 1.339 1.00 17.18 168 ARG A O 1
ATOM 1352 N N . VAL A 1 169 ? -10.041 6.589 2.191 1.00 16.83 169 VAL A N 1
ATOM 1353 C CA . VAL A 1 169 ? -8.838 6.944 2.940 1.00 17.69 169 VAL A CA 1
ATOM 1354 C C . VAL A 1 169 ? -8.685 6.032 4.159 1.00 20.82 169 VAL A C 1
ATOM 1355 O O . VAL A 1 169 ? -7.575 5.584 4.470 1.00 17.78 169 VAL A O 1
ATOM 1359 N N . SER A 1 170 ? -9.799 5.724 4.819 1.00 16.54 170 SER A N 1
ATOM 1360 C CA . SER A 1 170 ? -9.779 4.770 5.927 1.00 19.87 170 SER A CA 1
ATOM 1361 C C . SER A 1 170 ? -9.198 3.454 5.459 1.00 18.02 170 SER A C 1
ATOM 1362 O O . SER A 1 170 ? -8.334 2.879 6.124 1.00 18.88 170 SER A O 1
ATOM 1365 N N . ARG A 1 171 ? -9.664 2.989 4.303 1.00 16.80 171 ARG A N 1
ATOM 1366 C CA . ARG A 1 171 ? -9.171 1.735 3.749 1.00 16.90 171 ARG A CA 1
ATOM 1367 C C . ARG A 1 171 ? -7.688 1.814 3.399 1.00 19.99 171 ARG A C 1
ATOM 1368 O O . ARG A 1 171 ? -6.924 0.889 3.696 1.00 19.56 171 ARG A O 1
ATOM 1376 N N . ALA A 1 172 ? -7.275 2.921 2.785 1.00 17.50 172 ALA A N 1
ATOM 1377 C CA . ALA A 1 172 ? -5.869 3.107 2.441 1.00 15.22 172 ALA A CA 1
ATOM 1378 C C . ALA A 1 172 ? -4.983 3.080 3.692 1.00 19.30 172 ALA A C 1
ATOM 1379 O O . ALA A 1 172 ? -3.908 2.498 3.656 1.00 18.33 172 ALA A O 1
ATOM 1381 N N . LEU A 1 173 ? -5.435 3.688 4.787 1.00 18.18 173 LEU A N 1
ATOM 1382 C CA . LEU A 1 173 ? -4.625 3.683 6.007 1.00 15.08 173 LEU A CA 1
ATOM 1383 C C . LEU A 1 173 ? -4.422 2.251 6.490 1.00 20.54 173 LEU A C 1
ATOM 1384 O O . LEU A 1 173 ? -3.317 1.874 6.871 1.00 18.72 173 LEU A O 1
ATOM 1389 N N . VAL A 1 174 ? -5.482 1.449 6.471 1.00 18.47 174 VAL A N 1
ATOM 1390 C CA . VAL A 1 174 ? -5.346 0.050 6.877 1.00 17.67 174 VAL A CA 1
ATOM 1391 C C . VAL A 1 174 ? -4.312 -0.625 5.983 1.00 18.84 174 VAL A C 1
ATOM 1392 O O . VAL A 1 174 ? -3.401 -1.296 6.456 1.00 19.05 174 VAL A O 1
ATOM 1396 N N . ASN A 1 175 ? -4.428 -0.413 4.675 1.00 18.03 175 ASN A N 1
ATOM 1397 C CA . ASN A 1 175 ? -3.516 -1.078 3.757 1.00 18.67 175 ASN A CA 1
ATOM 1398 C C . ASN A 1 175 ? -2.054 -0.632 3.891 1.00 20.37 175 ASN A C 1
ATOM 1399 O O . ASN A 1 175 ? -1.142 -1.429 3.699 1.00 18.91 175 ASN A O 1
ATOM 1404 N N . LEU A 1 176 ? -1.840 0.628 4.239 1.00 19.58 176 LEU A N 1
ATOM 1405 C CA . LEU A 1 176 ? -0.489 1.154 4.352 1.00 18.49 176 LEU A CA 1
ATOM 1406 C C . LEU A 1 176 ? 0.275 0.497 5.509 1.00 20.59 176 LEU A C 1
ATOM 1407 O O . LEU A 1 176 ? 1.505 0.541 5.534 1.00 21.05 176 LEU A O 1
ATOM 1412 N N . THR A 1 177 ? -0.454 -0.137 6.433 1.00 19.44 177 THR A N 1
ATOM 1413 C CA . THR A 1 177 ? 0.173 -0.881 7.533 1.00 19.78 177 THR A CA 1
ATOM 1414 C C . THR A 1 177 ? 0.557 -2.290 7.101 1.00 21.77 177 THR A C 1
ATOM 1415 O O . THR A 1 177 ? 1.271 -2.994 7.827 1.00 21.98 177 THR A O 1
ATOM 1419 N N . LYS A 1 178 ? 0.081 -2.689 5.920 1.00 20.68 178 LYS A N 1
ATOM 1420 C CA . LYS A 1 178 ? 0.257 -4.047 5.390 1.00 20.70 178 LYS A CA 1
ATOM 1421 C C . LYS A 1 178 ? -0.284 -5.153 6.312 1.00 23.69 178 LYS A C 1
ATOM 1422 O O . LYS A 1 178 ? 0.195 -6.291 6.261 1.00 24.19 178 LYS A O 1
ATOM 1428 N N . ALA A 1 179 ? -1.276 -4.832 7.138 1.00 22.65 179 ALA A N 1
ATOM 1429 C CA . ALA A 1 179 ? -1.895 -5.840 8.008 1.00 23.43 179 ALA A CA 1
ATOM 1430 C C . ALA A 1 179 ? -2.520 -6.977 7.193 1.00 25.82 179 ALA A C 1
ATOM 1431 O O . ALA A 1 179 ? -3.202 -6.730 6.189 1.00 25.59 179 ALA A O 1
ATOM 1433 N N . THR A 1 180 ? -2.276 -8.218 7.617 1.00 24.95 180 THR A N 1
ATOM 1434 C CA . THR A 1 180 ? -2.857 -9.376 6.946 1.00 24.64 180 THR A CA 1
ATOM 1435 C C . THR A 1 180 ? -3.669 -10.243 7.905 1.00 25.85 180 THR A C 1
ATOM 1436 O O . THR A 1 180 ? -4.399 -11.137 7.473 1.00 25.69 180 THR A O 1
ATOM 1440 N N . ARG A 1 181 ? -3.563 -9.962 9.202 1.00 24.81 181 ARG A N 1
ATOM 1441 C CA . ARG A 1 181 ? -4.287 -10.738 10.201 1.00 27.71 181 ARG A CA 1
ATOM 1442 C C . ARG A 1 181 ? -5.220 -9.881 11.030 1.00 24.47 181 ARG A C 1
ATOM 1443 O O . ARG A 1 181 ? -6.376 -10.231 11.245 1.00 26.62 181 ARG A O 1
ATOM 1451 N N . GLU A 1 182 ? -4.722 -8.743 11.483 1.00 23.88 182 GLU A N 1
ATOM 1452 C CA . GLU A 1 182 ? -5.473 -7.966 12.446 1.00 24.80 182 GLU A CA 1
ATOM 1453 C C . GLU A 1 182 ? -5.100 -6.497 12.440 1.00 23.83 182 GLU A C 1
ATOM 1454 O O . GLU A 1 182 ? -4.041 -6.104 11.944 1.00 25.44 182 GLU A O 1
ATOM 1460 N N . ILE A 1 183 ? -5.972 -5.686 13.023 1.00 24.51 183 ILE A N 1
ATOM 1461 C CA . ILE A 1 183 ? -5.637 -4.294 13.248 1.00 26.19 183 ILE A CA 1
ATOM 1462 C C . ILE A 1 183 ? -6.350 -3.734 14.477 1.00 26.04 183 ILE A C 1
ATOM 1463 O O . ILE A 1 183 ? -7.483 -4.114 14.800 1.00 23.59 183 ILE A O 1
ATOM 1468 N N . LEU A 1 184 ? -5.650 -2.848 15.180 1.00 22.94 184 LEU A N 1
ATOM 1469 C CA . LEU A 1 184 ? -6.203 -2.156 16.335 1.00 21.49 184 LEU A CA 1
ATOM 1470 C C . LEU A 1 184 ? -6.412 -0.678 16.007 1.00 22.10 184 LEU A C 1
ATOM 1471 O O . LEU A 1 184 ? -5.541 -0.052 15.417 1.00 21.11 184 LEU A O 1
ATOM 1476 N N . ASP A 1 185 ? -7.577 -0.149 16.371 1.00 19.26 185 ASP A N 1
ATOM 1477 C CA . ASP A 1 185 ? -7.851 1.289 16.341 1.00 22.08 185 ASP A CA 1
ATOM 1478 C C . ASP A 1 185 ? -8.219 1.753 17.752 1.00 23.48 185 ASP A C 1
ATOM 1479 O O . ASP A 1 185 ? -9.324 1.488 18.229 1.00 24.50 185 ASP A O 1
ATOM 1484 N N . PRO A 1 186 ? -7.302 2.469 18.418 1.00 22.35 186 PRO A N 1
ATOM 1485 C CA . PRO A 1 186 ? -7.535 2.879 19.812 1.00 22.65 186 PRO A CA 1
ATOM 1486 C C . PRO A 1 186 ? -8.350 4.168 19.993 1.00 23.47 186 PRO A C 1
ATOM 1487 O O . PRO A 1 186 ? -8.609 4.574 21.132 1.00 24.35 186 PRO A O 1
ATOM 1491 N N . PHE A 1 187 ? -8.731 4.808 18.891 1.00 21.67 187 PHE A N 1
ATOM 1492 C CA . PHE A 1 187 ? -9.655 5.940 18.903 1.00 22.45 187 PHE A CA 1
ATOM 1493 C C . PHE A 1 187 ? -10.758 5.667 17.882 1.00 24.31 187 PHE A C 1
ATOM 1494 O O . PHE A 1 187 ? -10.956 6.452 16.946 1.00 22.05 187 PHE A O 1
ATOM 1502 N N . MET A 1 188 ? -11.473 4.558 18.045 1.00 22.30 188 MET A N 1
ATOM 1503 C CA . MET A 1 188 ? -12.278 4.044 16.945 1.00 23.26 188 MET A CA 1
ATOM 1504 C C . MET A 1 188 ? -13.483 4.898 16.573 1.00 24.47 188 MET A C 1
ATOM 1505 O O . MET A 1 188 ? -13.905 4.870 15.423 1.00 22.87 188 MET A O 1
ATOM 1510 N N . GLY A 1 189 ? -14.029 5.666 17.512 1.00 23.31 189 GLY A N 1
ATOM 1511 C CA . GLY A 1 189 ? -15.179 6.498 17.211 1.00 23.16 189 GLY A CA 1
ATOM 1512 C C . GLY A 1 189 ? -16.342 5.649 16.720 1.00 23.55 189 GLY A C 1
ATOM 1513 O O . GLY A 1 189 ? -16.650 4.623 17.317 1.00 23.34 189 GLY A O 1
ATOM 1514 N N . ALA A 1 190 ? -16.956 6.040 15.608 1.00 23.68 190 ALA A N 1
ATOM 1515 C CA . ALA A 1 190 ? -18.099 5.299 15.083 1.00 20.91 190 ALA A CA 1
ATOM 1516 C C . ALA A 1 190 ? -17.654 4.067 14.297 1.00 24.02 190 ALA A C 1
ATOM 1517 O O . ALA A 1 190 ? -18.484 3.312 13.789 1.00 23.99 190 ALA A O 1
ATOM 1519 N N . GLY A 1 191 ? -16.340 3.889 14.182 1.00 23.46 191 GLY A N 1
ATOM 1520 C CA . GLY A 1 191 ? -15.763 2.675 13.624 1.00 20.87 191 GLY A CA 1
ATOM 1521 C C . GLY A 1 191 ? -15.366 2.676 12.153 1.00 21.54 191 GLY A C 1
ATOM 1522 O O . GLY A 1 191 ? -15.216 1.607 11.567 1.00 20.61 191 GLY A O 1
ATOM 1523 N N . GLY A 1 192 ? -15.181 3.853 11.564 1.00 21.62 192 GLY A N 1
ATOM 1524 C CA . GLY A 1 192 ? -14.904 3.944 10.127 1.00 19.93 192 GLY A CA 1
ATOM 1525 C C . GLY A 1 192 ? -13.709 3.134 9.645 1.00 21.17 192 GLY A C 1
ATOM 1526 O O . GLY A 1 192 ? -13.762 2.469 8.606 1.00 22.01 192 GLY A O 1
ATOM 1527 N N . ILE A 1 193 ? -12.610 3.197 10.388 1.00 17.83 193 ILE A N 1
ATOM 1528 C CA . ILE A 1 193 ? -11.426 2.458 10.005 1.00 19.04 193 ILE A CA 1
ATOM 1529 C C . ILE A 1 193 ? -11.639 0.970 10.269 1.00 19.37 193 ILE A C 1
ATOM 1530 O O . ILE A 1 193 ? -11.268 0.130 9.437 1.00 19.65 193 ILE A O 1
ATOM 1535 N N . LEU A 1 194 ? -12.282 0.629 11.382 1.00 21.28 194 LEU A N 1
ATOM 1536 C CA . LEU A 1 194 ? -12.486 -0.784 11.677 1.00 21.27 194 LEU A CA 1
ATOM 1537 C C . LEU A 1 194 ? -13.483 -1.431 10.720 1.00 20.56 194 LEU A C 1
ATOM 1538 O O . LEU A 1 194 ? -13.365 -2.622 10.419 1.00 20.15 194 LEU A O 1
ATOM 1543 N N . ILE A 1 195 ? -14.438 -0.648 10.218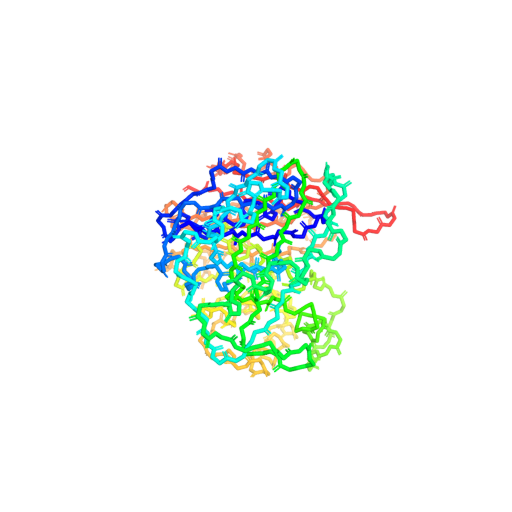 1.00 20.39 195 ILE A N 1
ATOM 1544 C CA . ILE A 1 195 ? -15.342 -1.141 9.179 1.00 19.15 195 ILE A CA 1
ATOM 1545 C C . ILE A 1 195 ? -14.556 -1.540 7.928 1.00 19.63 195 ILE A C 1
ATOM 1546 O O . ILE A 1 195 ? -14.719 -2.637 7.431 1.00 19.82 195 ILE A O 1
ATOM 1551 N N . GLU A 1 196 ? -13.672 -0.672 7.440 1.00 18.80 196 GLU A N 1
ATOM 1552 C CA . GLU A 1 196 ? -12.865 -1.055 6.276 1.00 19.07 196 GLU A CA 1
ATOM 1553 C C . GLU A 1 196 ? -11.979 -2.274 6.565 1.00 20.17 196 GLU A C 1
ATOM 1554 O O . GLU A 1 196 ? -11.897 -3.194 5.762 1.00 22.37 196 GLU A O 1
ATOM 1560 N N . ALA A 1 197 ? -11.305 -2.271 7.708 1.00 19.69 197 ALA A N 1
ATOM 1561 C CA . ALA A 1 197 ? -10.451 -3.400 8.071 1.00 21.36 197 ALA A CA 1
ATOM 1562 C C . ALA A 1 197 ? -11.228 -4.716 8.113 1.00 22.34 197 ALA A C 1
ATOM 1563 O O . ALA A 1 197 ? -10.764 -5.745 7.619 1.00 23.03 197 ALA A O 1
ATOM 1565 N N . GLY A 1 198 ? -12.415 -4.672 8.700 1.00 21.62 198 GLY A N 1
ATOM 1566 C CA . GLY A 1 198 ? -13.246 -5.859 8.806 1.00 23.24 198 GLY A CA 1
ATOM 1567 C C . GLY A 1 198 ? -13.764 -6.336 7.464 1.00 26.15 198 GLY A C 1
ATOM 1568 O O . GLY A 1 198 ? -13.894 -7.537 7.238 1.00 25.92 198 GLY A O 1
ATOM 1569 N N . LEU A 1 199 ? -14.065 -5.396 6.575 1.00 22.20 199 LEU A N 1
ATOM 1570 C CA . LEU A 1 199 ? -14.503 -5.748 5.225 1.00 21.47 199 LEU A CA 1
ATOM 1571 C C . LEU A 1 199 ? -13.373 -6.397 4.434 1.00 24.10 199 LEU A C 1
ATOM 1572 O O . LEU A 1 199 ? -13.630 -7.161 3.491 1.00 25.86 199 LEU A O 1
ATOM 1577 N N . LEU A 1 200 ? -12.130 -6.090 4.808 1.00 23.25 200 LEU A N 1
ATOM 1578 C CA . LEU A 1 200 ? -10.947 -6.684 4.189 1.00 20.90 200 LEU A CA 1
ATOM 1579 C C . LEU A 1 200 ? -10.664 -8.067 4.754 1.00 25.24 200 LEU A C 1
ATOM 1580 O O . LEU A 1 200 ? -9.752 -8.762 4.295 1.00 27.30 200 LEU A O 1
ATOM 1585 N N . GLY A 1 201 ? -11.448 -8.457 5.752 1.00 23.70 201 GLY A N 1
ATOM 1586 C CA . GLY A 1 201 ? -11.357 -9.792 6.321 1.00 26.43 201 GLY A CA 1
ATOM 1587 C C . GLY A 1 201 ? -10.399 -9.871 7.495 1.00 27.81 201 GLY A C 1
ATOM 1588 O O . GLY A 1 201 ? -10.017 -10.965 7.925 1.00 28.46 201 GLY A O 1
ATOM 1589 N N . LEU A 1 202 ? -9.997 -8.715 8.016 1.00 23.91 202 LEU A N 1
ATOM 1590 C CA . LEU A 1 202 ? -9.105 -8.693 9.175 1.00 24.31 202 LEU A CA 1
ATOM 1591 C C . LEU A 1 202 ? -9.856 -8.814 10.494 1.00 24.24 202 LEU A C 1
ATOM 1592 O O . LEU A 1 202 ? -11.012 -8.391 10.619 1.00 24.85 202 LEU A O 1
ATOM 1597 N N . ARG A 1 203 ? -9.179 -9.389 11.484 1.00 24.60 203 ARG A N 1
ATOM 1598 C CA . ARG A 1 203 ? -9.639 -9.342 12.866 1.00 24.00 203 ARG A CA 1
ATOM 1599 C C . ARG A 1 203 ? -9.426 -7.921 13.382 1.00 26.75 203 ARG A C 1
ATOM 1600 O O . ARG A 1 203 ? -8.371 -7.339 13.149 1.00 26.75 203 ARG A O 1
ATOM 1608 N N . VAL A 1 204 ? -10.413 -7.344 14.061 1.00 24.22 204 VAL A N 1
ATOM 1609 C CA . VAL A 1 204 ? -10.258 -5.964 14.512 1.00 25.48 204 VAL A CA 1
ATOM 1610 C C . VAL A 1 204 ? -10.390 -5.803 16.028 1.00 25.53 204 VAL A C 1
ATOM 1611 O O . VAL A 1 204 ? -11.100 -6.558 16.696 1.00 25.66 204 VAL A O 1
ATOM 1615 N N . TYR A 1 205 ? -9.667 -4.818 16.550 1.00 23.45 205 TYR A N 1
ATOM 1616 C CA . TYR A 1 205 ? -9.741 -4.413 17.955 1.00 25.32 205 TYR A CA 1
ATOM 1617 C C . TYR A 1 205 ? -10.001 -2.913 17.974 1.00 28.18 205 TYR A C 1
ATOM 1618 O O . TYR A 1 205 ? -9.411 -2.180 17.178 1.00 22.86 205 TYR A O 1
ATOM 1627 N N . GLY A 1 206 ? -10.865 -2.456 18.870 1.00 23.80 206 GLY A N 1
ATOM 1628 C CA . GLY A 1 206 ? -11.167 -1.042 18.980 1.00 22.65 206 GLY A CA 1
ATOM 1629 C C . GLY A 1 206 ? -11.227 -0.584 20.427 1.00 26.94 206 GLY A C 1
ATOM 1630 O O . GLY A 1 206 ? -11.613 -1.354 21.302 1.00 25.81 206 GLY A O 1
ATOM 1631 N N . VAL A 1 207 ? -10.839 0.666 20.672 1.00 22.39 207 VAL A N 1
ATOM 1632 C CA . VAL A 1 207 ? -11.018 1.298 21.982 1.00 25.36 207 VAL A CA 1
ATOM 1633 C C . VAL A 1 207 ? -11.710 2.647 21.801 1.00 28.00 207 VAL A C 1
ATOM 1634 O O . VAL A 1 207 ? -11.504 3.331 20.797 1.00 24.91 207 VAL A O 1
ATOM 1638 N N . ASP A 1 208 ? -12.560 3.022 22.751 1.00 25.49 208 ASP A N 1
ATOM 1639 C CA . ASP A 1 208 ? -13.021 4.403 22.828 1.00 25.21 208 ASP A CA 1
ATOM 1640 C C . ASP A 1 208 ? -13.318 4.687 24.285 1.00 28.21 208 ASP A C 1
ATOM 1641 O O . ASP A 1 208 ? -13.682 3.780 25.021 1.00 28.81 208 ASP A O 1
ATOM 1646 N N . ILE A 1 209 ? -13.134 5.940 24.685 1.00 30.38 209 ILE A N 1
ATOM 1647 C CA . ILE A 1 209 ? -13.370 6.361 26.062 1.00 32.97 209 ILE A CA 1
ATOM 1648 C C . ILE A 1 209 ? -14.860 6.583 26.302 1.00 37.95 209 ILE A C 1
ATOM 1649 O O . ILE A 1 209 ? -15.309 6.674 27.446 1.00 38.74 209 ILE A O 1
ATOM 1654 N N . ARG A 1 210 ? -15.627 6.659 25.219 1.00 38.78 210 ARG A N 1
ATOM 1655 C CA . ARG A 1 210 ? -17.058 6.932 25.314 1.00 39.12 210 ARG A CA 1
ATOM 1656 C C . ARG A 1 210 ? -17.894 5.672 25.104 1.00 38.42 210 ARG A C 1
ATOM 1657 O O . ARG A 1 210 ? -17.853 5.067 24.034 1.00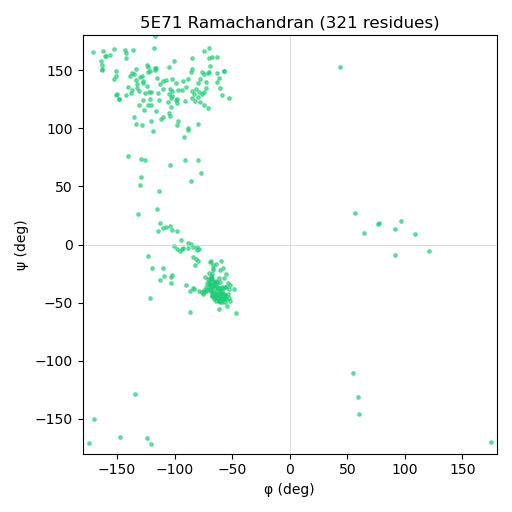 34.32 210 ARG A O 1
ATOM 1665 N N . PRO A 1 211 ? -18.668 5.283 26.130 1.00 36.58 211 PRO A N 1
ATOM 1666 C CA . PRO A 1 211 ? -19.533 4.098 26.086 1.00 36.59 211 PRO A CA 1
ATOM 1667 C C . PRO A 1 211 ? -20.460 4.082 24.872 1.00 35.19 211 PRO A C 1
ATOM 1668 O O . PRO A 1 211 ? -20.675 3.019 24.291 1.00 31.99 211 PRO A O 1
ATOM 1672 N N . GLU A 1 212 ? -20.982 5.246 24.498 1.00 37.05 212 GLU A N 1
ATOM 1673 C CA . GLU A 1 212 ? -21.866 5.374 23.342 1.00 36.63 212 GLU A CA 1
ATOM 1674 C C . GLU A 1 212 ? -21.157 5.030 22.031 1.00 32.64 212 GLU A C 1
ATOM 1675 O O . GLU A 1 212 ? -21.782 4.533 21.094 1.00 34.39 212 GL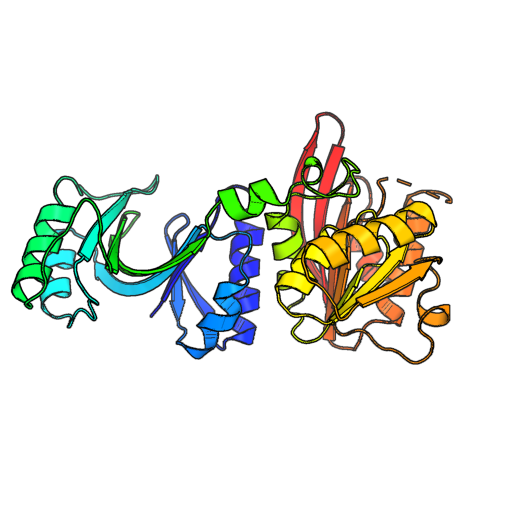U A O 1
ATOM 1681 N N . MET A 1 213 ? -19.856 5.307 21.970 1.00 33.39 213 MET A N 1
ATOM 1682 C CA . MET A 1 213 ? -19.064 4.980 20.786 1.00 30.40 213 MET A CA 1
ATOM 1683 C C . MET A 1 213 ? -18.764 3.486 20.765 1.00 28.18 213 MET A C 1
ATOM 1684 O O . MET A 1 213 ? -18.849 2.840 19.727 1.00 27.75 213 MET A O 1
ATOM 1689 N N . VAL A 1 214 ? -18.440 2.930 21.925 1.00 28.35 214 VAL A N 1
ATOM 1690 C CA . VAL A 1 214 ? -18.211 1.498 22.026 1.00 25.25 214 VAL A CA 1
ATOM 1691 C C . VAL A 1 214 ? -19.456 0.721 21.583 1.00 26.69 214 VAL A C 1
ATOM 1692 O O . VAL A 1 214 ? -19.361 -0.260 20.848 1.00 29.04 214 VAL A O 1
ATOM 1696 N N . GLU A 1 215 ? -20.623 1.177 22.031 1.00 27.71 215 GLU A N 1
ATOM 1697 C CA . GLU A 1 215 ? -21.892 0.615 21.591 1.00 31.48 215 GLU A CA 1
ATOM 1698 C C . GLU A 1 215 ? -22.128 0.877 20.099 1.00 28.36 215 GLU A C 1
ATOM 1699 O O . GLU A 1 215 ? -22.499 -0.024 19.335 1.00 28.53 215 GLU A O 1
ATOM 1705 N N . GLY A 1 216 ? -21.907 2.124 19.695 1.00 28.27 216 GLY A N 1
ATOM 1706 C CA . GLY A 1 216 ? -22.211 2.552 18.339 1.00 27.33 216 GLY A CA 1
ATOM 1707 C C . GLY A 1 216 ? -21.344 1.897 17.281 1.00 23.98 216 GLY A C 1
ATOM 1708 O O . GLY A 1 216 ? -21.831 1.504 16.216 1.00 25.11 216 GLY A O 1
ATOM 1709 N N . ALA A 1 217 ? -20.054 1.784 17.573 1.00 23.96 217 ALA A N 1
ATOM 1710 C CA . ALA A 1 217 ? -19.137 1.108 16.661 1.00 24.16 217 ALA A CA 1
ATOM 1711 C C . ALA A 1 217 ? -19.551 -0.350 16.470 1.00 25.72 217 ALA A C 1
ATOM 1712 O O . ALA A 1 217 ? -19.445 -0.887 15.372 1.00 23.07 217 ALA A O 1
ATOM 1714 N N . GLU A 1 218 ? -20.026 -0.999 17.534 1.00 28.76 218 GLU A N 1
ATOM 1715 C CA . GLU A 1 218 ? -20.446 -2.392 17.396 1.00 24.67 218 GLU A CA 1
ATOM 1716 C C . GLU A 1 218 ? -21.669 -2.512 16.487 1.00 23.39 218 GLU A C 1
ATOM 1717 O O . GLU A 1 218 ? -21.765 -3.425 15.665 1.00 24.40 218 GLU A O 1
ATOM 1723 N N . THR A 1 219 ? -22.607 -1.582 16.639 1.00 24.46 219 THR A N 1
ATOM 1724 C CA . THR A 1 219 ? -23.793 -1.570 15.804 1.00 24.57 219 THR A CA 1
ATOM 1725 C C . THR A 1 219 ? -23.393 -1.448 14.350 1.00 24.22 219 THR A C 1
ATOM 1726 O O . THR A 1 219 ? -23.895 -2.166 13.492 1.00 23.89 219 THR A O 1
ATOM 1730 N N . ASN A 1 220 ? -22.468 -0.540 14.074 1.00 23.64 220 ASN A N 1
ATOM 1731 C CA . ASN A 1 220 ? -22.025 -0.355 12.694 1.00 23.42 220 ASN A CA 1
ATOM 1732 C C . ASN A 1 220 ? -21.239 -1.557 12.178 1.00 23.59 220 ASN A C 1
ATOM 1733 O O . ASN A 1 220 ? -21.371 -1.926 11.016 1.00 25.87 220 ASN A O 1
ATOM 1738 N N . LEU A 1 221 ? -20.417 -2.165 13.035 1.00 24.21 221 LEU A N 1
ATOM 1739 C CA . LEU A 1 221 ? -19.614 -3.306 12.600 1.00 23.53 221 LEU A CA 1
ATOM 1740 C C . LEU A 1 221 ? -20.531 -4.474 12.267 1.00 26.27 221 LEU A C 1
ATOM 1741 O O . LEU A 1 221 ? -20.372 -5.108 11.233 1.00 27.12 221 LEU A O 1
ATOM 1746 N N . LYS A 1 222 ? -21.507 -4.738 13.133 1.00 27.02 222 LYS A N 1
ATOM 1747 C CA . LYS A 1 222 ? -22.520 -5.754 12.821 1.00 27.85 222 LYS A CA 1
ATOM 1748 C C . LYS A 1 222 ? -23.249 -5.437 11.516 1.00 29.36 222 LYS A C 1
ATOM 1749 O O . LYS A 1 222 ? -23.471 -6.321 10.693 1.00 29.58 222 LYS A O 1
ATOM 1755 N N . HIS A 1 223 ? -23.598 -4.171 11.322 1.00 30.10 223 HIS A N 1
ATOM 1756 C CA . HIS A 1 223 ? -24.307 -3.746 10.117 1.00 30.32 223 HIS A CA 1
ATOM 1757 C C . HIS A 1 223 ? -23.568 -4.126 8.837 1.00 28.79 223 HIS A C 1
ATOM 1758 O O . HIS A 1 223 ? -24.197 -4.488 7.841 1.00 31.34 223 HIS A O 1
ATOM 1765 N N . TYR A 1 224 ? -22.235 -4.057 8.865 1.00 28.65 224 TYR A N 1
ATOM 1766 C CA . TYR A 1 224 ? -21.438 -4.346 7.674 1.00 27.85 224 TYR A CA 1
ATOM 1767 C C . TYR A 1 224 ? -20.893 -5.772 7.675 1.00 30.47 224 TYR A C 1
ATOM 1768 O O . TYR A 1 224 ? -20.038 -6.118 6.859 1.00 30.41 224 TYR A O 1
ATOM 1777 N N . GLY A 1 225 ? -21.397 -6.597 8.585 1.00 30.03 225 GLY A N 1
ATOM 1778 C CA . GLY A 1 225 ? -21.080 -8.016 8.581 1.00 33.16 225 GLY A CA 1
ATOM 1779 C C . GLY A 1 225 ? -19.717 -8.382 9.135 1.00 34.00 225 GLY A C 1
ATOM 1780 O O . GLY A 1 225 ? -19.209 -9.471 8.885 1.00 35.21 225 GLY A O 1
ATOM 1781 N N . VAL A 1 226 ? -19.115 -7.474 9.890 1.00 28.71 226 VAL A N 1
ATOM 1782 C CA . VAL A 1 226 ? -17.858 -7.773 10.553 1.00 28.40 226 VAL A CA 1
ATOM 1783 C C . VAL A 1 226 ? -18.154 -8.517 11.848 1.00 30.98 226 VAL A C 1
ATOM 1784 O O . VAL A 1 226 ? -18.907 -8.027 12.684 1.00 32.47 226 VAL A O 1
ATOM 1788 N N . ARG A 1 227 ? -17.576 -9.705 11.994 1.00 33.93 227 ARG A N 1
ATOM 1789 C CA . ARG A 1 227 ? -17.870 -10.571 13.132 1.00 35.47 227 ARG A CA 1
ATOM 1790 C C . ARG A 1 227 ? -16.685 -10.751 14.070 1.00 34.92 227 ARG A C 1
ATOM 1791 O O . ARG A 1 227 ? -16.867 -10.955 15.270 1.00 37.89 227 ARG A O 1
ATOM 1799 N N . ASP A 1 228 ? -15.470 -10.690 13.537 1.00 32.47 228 ASP A N 1
ATOM 1800 C CA . ASP A 1 228 ? -14.304 -10.928 14.383 1.00 32.45 228 ASP A CA 1
ATOM 1801 C C . ASP A 1 228 ? -13.806 -9.625 14.982 1.00 32.27 228 ASP A C 1
ATOM 1802 O O . ASP A 1 228 ? -12.766 -9.103 14.579 1.00 31.28 228 ASP A O 1
ATOM 1807 N N . TYR A 1 229 ? -14.551 -9.105 15.948 1.00 28.29 229 TYR A N 1
ATOM 1808 C CA . TYR A 1 229 ? -14.157 -7.860 16.595 1.00 28.29 229 TYR A CA 1
ATOM 1809 C C . TYR A 1 229 ? -14.021 -7.997 18.105 1.00 30.56 229 TYR A C 1
ATOM 1810 O O . TYR A 1 229 ? -14.654 -8.848 18.727 1.00 32.43 229 TYR A O 1
ATOM 1819 N N . THR A 1 230 ? -13.190 -7.134 18.677 1.00 26.41 230 THR A N 1
ATOM 1820 C CA . THR A 1 230 ? -13.055 -7.003 20.129 1.00 26.64 230 THR A CA 1
ATOM 1821 C C . THR A 1 230 ? -13.034 -5.519 20.459 1.00 29.36 230 THR A C 1
ATOM 1822 O O . THR A 1 230 ? -12.074 -4.828 20.128 1.00 29.87 230 THR A O 1
ATOM 1826 N N . LEU A 1 231 ? -14.100 -5.030 21.082 1.00 27.19 231 LEU A N 1
ATOM 1827 C CA . LEU A 1 231 ? -14.242 -3.606 21.359 1.00 29.16 231 LEU A CA 1
ATOM 1828 C C . LEU A 1 231 ? -14.232 -3.334 22.852 1.00 29.81 231 LEU A C 1
ATOM 1829 O O . LEU A 1 231 ? -14.982 -3.962 23.603 1.00 31.79 231 LEU A O 1
ATOM 1834 N N . LYS A 1 232 ? -13.409 -2.386 23.282 1.00 27.84 232 LYS A N 1
ATOM 1835 C CA . LYS A 1 232 ? -13.294 -2.101 24.714 1.00 28.37 232 LYS A CA 1
ATOM 1836 C C . LYS A 1 232 ? -13.486 -0.629 25.046 1.00 30.32 232 LYS A C 1
ATOM 1837 O O . LYS A 1 232 ? -13.021 0.255 24.322 1.00 30.71 232 LYS A O 1
ATOM 1843 N N . LEU A 1 233 ? -14.184 -0.381 26.152 1.00 31.83 233 LEU A N 1
ATOM 1844 C CA . LEU A 1 233 ? -14.240 0.937 26.762 1.00 29.80 233 LEU A CA 1
ATOM 1845 C C . LEU A 1 233 ? -12.945 1.172 27.537 1.00 32.24 233 LEU A C 1
ATOM 1846 O O . LEU A 1 233 ? -12.590 0.385 28.420 1.00 33.64 233 LEU A O 1
ATOM 1851 N N . GLY A 1 234 ? -12.225 2.240 27.213 1.00 28.76 234 GLY A N 1
ATOM 1852 C CA . GLY A 1 234 ? -10.933 2.444 27.834 1.00 27.37 234 GLY A CA 1
ATOM 1853 C C . GLY A 1 234 ? -10.093 3.610 27.344 1.00 30.98 234 GLY A C 1
ATOM 1854 O O . GLY A 1 234 ? -10.546 4.455 26.565 1.00 29.98 234 GLY A O 1
ATOM 1855 N N . ASP A 1 235 ? -8.847 3.617 27.805 1.00 30.21 235 ASP A N 1
ATOM 1856 C CA . ASP A 1 235 ? -7.920 4.734 27.665 1.00 28.89 235 ASP A CA 1
ATOM 1857 C C . ASP A 1 235 ? -6.800 4.387 26.695 1.00 28.79 235 ASP A C 1
ATOM 1858 O O . ASP A 1 235 ? -5.937 3.565 27.005 1.00 28.77 235 ASP A O 1
ATOM 1863 N N . ALA A 1 236 ? -6.811 5.021 25.521 1.00 29.43 236 ALA A N 1
ATOM 1864 C CA . ALA A 1 236 ? -5.832 4.744 24.474 1.00 27.08 236 ALA A CA 1
ATOM 1865 C C . ALA A 1 236 ? -4.384 5.006 24.900 1.00 27.25 236 ALA A C 1
ATOM 1866 O O . ALA A 1 236 ? -3.456 4.579 24.224 1.00 25.23 236 ALA A O 1
ATOM 1868 N N . THR A 1 237 ? -4.181 5.700 26.015 1.00 28.72 237 THR A N 1
ATOM 1869 C CA . THR A 1 237 ? -2.823 5.940 26.492 1.00 25.22 237 THR A CA 1
ATOM 1870 C C . THR A 1 237 ? -2.364 4.793 27.396 1.00 29.96 237 THR A C 1
ATOM 1871 O O . THR A 1 237 ? -1.233 4.776 27.866 1.00 28.19 237 THR A O 1
ATOM 1875 N N . ARG A 1 238 ? -3.250 3.835 27.639 1.00 29.23 238 ARG A N 1
ATOM 1876 C CA . ARG A 1 238 ? -2.925 2.712 28.507 1.00 30.19 238 ARG A CA 1
ATOM 1877 C C . ARG A 1 238 ? -3.280 1.386 27.836 1.00 31.60 238 ARG A C 1
ATOM 1878 O O . ARG A 1 238 ? -3.972 0.546 28.401 1.00 25.82 238 ARG A O 1
ATOM 1886 N N . LEU A 1 239 ? -2.806 1.205 26.607 1.00 26.13 239 LEU A N 1
ATOM 1887 C CA . LEU A 1 239 ? -3.113 -0.005 25.858 1.00 28.76 239 LEU A CA 1
ATOM 1888 C C . LEU A 1 239 ? -2.495 -1.276 26.434 1.00 32.85 239 LEU A C 1
ATOM 1889 O O . LEU A 1 239 ? -3.047 -2.368 26.280 1.00 31.91 239 LEU A O 1
ATOM 1894 N N . GLU A 1 240 ? -1.337 -1.145 27.066 1.00 31.69 240 GLU A N 1
ATOM 1895 C CA . GLU A 1 240 ? -0.685 -2.311 27.636 1.00 35.05 240 GLU A CA 1
ATOM 1896 C C . GLU A 1 240 ? -1.522 -2.835 28.807 1.00 33.91 240 GLU A C 1
ATOM 1897 O O . GLU A 1 240 ? -1.631 -4.042 29.000 1.00 38.43 240 GLU A O 1
ATOM 1903 N N . ASP A 1 241 ? -2.128 -1.923 29.565 1.00 31.73 241 ASP A N 1
ATOM 1904 C CA . ASP A 1 241 ? -3.053 -2.293 30.638 1.00 35.63 241 ASP A CA 1
ATOM 1905 C C . ASP A 1 241 ? -4.316 -2.935 30.074 1.00 37.86 241 ASP A C 1
ATOM 1906 O O . ASP A 1 241 ? -4.905 -3.827 30.687 1.00 33.82 241 ASP A O 1
ATOM 1911 N N . LEU A 1 242 ? -4.728 -2.463 28.899 1.00 31.92 242 LEU A N 1
ATOM 1912 C CA . LEU A 1 242 ? -5.953 -2.916 28.248 1.00 33.18 242 LEU A CA 1
ATOM 1913 C C . LEU A 1 242 ? -5.812 -4.303 27.624 1.00 33.13 242 LEU A C 1
ATOM 1914 O O . LEU A 1 242 ? -6.713 -5.137 27.720 1.00 38.49 242 LEU A O 1
ATOM 1919 N N . PHE A 1 243 ? -4.680 -4.531 26.966 1.00 32.40 243 PHE A N 1
ATOM 1920 C CA . PHE A 1 243 ? -4.417 -5.778 26.258 1.00 34.95 243 PHE A CA 1
ATOM 1921 C C . PHE A 1 243 ? -3.095 -6.363 26.751 1.00 37.22 243 PHE A C 1
ATOM 1922 O O . PHE A 1 243 ? -2.099 -6.334 26.037 1.00 34.83 243 PHE A O 1
ATOM 1930 N N . PRO A 1 244 ? -3.089 -6.903 27.985 1.00 37.23 244 PRO A N 1
ATOM 1931 C CA . PRO A 1 244 ? -1.869 -7.232 28.739 1.00 41.05 244 PRO A CA 1
ATOM 1932 C C . PRO A 1 244 ? -0.775 -7.997 27.976 1.00 43.20 244 PRO A C 1
ATOM 1933 O O . PRO A 1 244 ? 0.344 -7.491 27.880 1.00 49.21 244 PRO A O 1
ATOM 1937 N N . ASP A 1 245 ? -1.069 -9.181 27.455 1.00 39.68 245 ASP A N 1
ATOM 1938 C CA . ASP A 1 245 ? -0.029 -9.980 26.812 1.00 41.12 245 ASP A CA 1
ATOM 1939 C C . ASP A 1 245 ? -0.302 -10.106 25.320 1.00 42.68 245 ASP A C 1
ATOM 1940 O O . ASP A 1 245 ? -0.215 -11.189 24.736 1.00 45.32 245 ASP A O 1
ATOM 1945 N N . LYS A 1 246 ? -0.632 -8.976 24.709 1.00 38.77 246 LYS A N 1
ATOM 1946 C CA . LYS A 1 246 ? -0.937 -8.931 23.289 1.00 37.83 246 LYS A CA 1
ATOM 1947 C C . LYS A 1 246 ? 0.001 -7.959 22.580 1.00 35.92 246 LYS A C 1
ATOM 1948 O O . LYS A 1 246 ? 0.200 -6.834 23.043 1.00 35.45 246 LYS A O 1
ATOM 1954 N N . LYS A 1 247 ? 0.599 -8.407 21.479 1.00 35.93 247 LYS A N 1
ATOM 1955 C CA . LYS A 1 247 ? 1.321 -7.512 20.581 1.00 30.48 247 LYS A CA 1
ATOM 1956 C C . LYS A 1 247 ? 0.575 -7.463 19.255 1.00 29.02 247 LYS A C 1
ATOM 1957 O O . LYS A 1 247 ? 0.341 -8.495 18.641 1.00 29.93 247 LYS A O 1
ATOM 1963 N N . PHE A 1 248 ? 0.214 -6.263 18.818 1.00 27.31 248 PHE A N 1
ATOM 1964 C CA . PHE A 1 248 ? -0.637 -6.116 17.630 1.00 26.04 248 PHE A CA 1
ATOM 1965 C C . PHE A 1 248 ? 0.163 -6.042 16.343 1.00 27.31 248 PHE A C 1
ATOM 1966 O O . PHE A 1 248 ? 1.228 -5.439 16.314 1.00 27.37 248 PHE A O 1
ATOM 1974 N N . GLU A 1 249 ? -0.363 -6.656 15.278 1.00 23.41 249 GLU A N 1
ATOM 1975 C CA . GLU A 1 249 ? 0.297 -6.652 13.976 1.00 26.84 249 GLU A CA 1
ATOM 1976 C C . GLU A 1 249 ? 0.401 -5.243 13.406 1.00 24.72 249 GLU A C 1
ATOM 1977 O O . GLU A 1 249 ? 1.375 -4.893 12.740 1.00 24.47 249 GLU A O 1
ATOM 1983 N N . ALA A 1 250 ? -0.625 -4.444 13.669 1.00 23.14 250 ALA A N 1
ATOM 1984 C CA . ALA A 1 250 ? -0.754 -3.142 13.046 1.00 21.89 250 ALA A CA 1
ATOM 1985 C C . ALA A 1 250 ? -1.753 -2.284 13.798 1.00 23.57 250 ALA A C 1
ATOM 1986 O O . ALA A 1 250 ? -2.658 -2.795 14.467 1.00 23.63 250 ALA A O 1
ATOM 1988 N N . VAL A 1 251 ? -1.588 -0.974 13.675 1.00 21.10 251 VAL A N 1
ATOM 1989 C CA . VAL A 1 251 ? -2.512 -0.017 14.261 1.00 19.61 251 VAL A CA 1
ATOM 1990 C C . VAL A 1 251 ? -2.856 1.026 13.199 1.00 20.87 251 VAL A C 1
ATOM 1991 O O . VAL A 1 251 ? -1.972 1.487 12.469 1.00 22.96 251 VAL A O 1
ATOM 1995 N N . ALA A 1 252 ? -4.142 1.351 13.075 1.00 21.35 252 ALA A N 1
ATOM 1996 C CA . ALA A 1 252 ? -4.580 2.438 12.195 1.00 20.67 252 ALA A CA 1
ATOM 1997 C C . ALA A 1 252 ? -5.641 3.250 12.912 1.00 21.69 252 ALA A C 1
ATOM 1998 O O . ALA A 1 252 ? -6.562 2.682 13.502 1.00 22.14 252 ALA A O 1
ATOM 2000 N N . THR A 1 253 ? -5.525 4.577 12.885 1.00 19.39 253 THR A N 1
ATOM 2001 C CA . THR A 1 253 ? -6.426 5.378 13.699 1.00 19.98 253 THR A CA 1
ATOM 2002 C C . THR A 1 253 ? -6.485 6.845 13.308 1.00 20.50 253 THR A C 1
ATOM 2003 O O . THR A 1 253 ? -5.528 7.412 12.777 1.00 19.55 253 THR A O 1
ATOM 2007 N N . ASP A 1 254 ? -7.647 7.433 13.552 1.00 19.03 254 ASP A N 1
ATOM 2008 C CA . ASP A 1 254 ? -7.865 8.852 13.371 1.00 18.88 254 ASP A CA 1
ATOM 2009 C C . ASP A 1 254 ? -8.229 9.405 14.738 1.00 24.21 254 ASP A C 1
ATOM 2010 O O . ASP A 1 254 ? -9.377 9.299 15.150 1.00 22.76 254 ASP A O 1
ATOM 2015 N N . PRO A 1 255 ? -7.243 9.971 15.450 1.00 20.47 255 PRO A N 1
ATOM 2016 C CA . PRO A 1 255 ? -7.470 10.452 16.818 1.00 21.51 255 PRO A CA 1
ATOM 2017 C C . PRO A 1 255 ? -8.362 11.686 16.838 1.00 23.99 255 PRO A C 1
ATOM 2018 O O . PRO A 1 255 ? -8.520 12.359 15.824 1.00 25.66 255 PRO A O 1
ATOM 2022 N N . PRO A 1 256 ? -8.963 11.984 17.996 1.00 24.45 256 PRO A N 1
ATOM 2023 C CA . PRO A 1 256 ? -9.782 13.194 18.074 1.00 25.47 256 PRO A CA 1
ATOM 2024 C C . PRO A 1 256 ? -8.949 14.455 17.848 1.00 24.53 256 PRO A C 1
ATOM 2025 O O . PRO A 1 256 ? -7.773 14.479 18.190 1.00 24.36 256 PRO A O 1
ATOM 2029 N N . TYR A 1 257 ? -9.552 15.480 17.260 1.00 26.56 257 TYR A N 1
ATOM 2030 C CA . TYR A 1 257 ? -8.878 16.764 17.112 1.00 26.65 257 TYR A CA 1
ATOM 2031 C C . TYR A 1 257 ? -9.441 17.749 18.140 1.00 37.20 257 TYR A C 1
ATOM 2032 O O . TYR A 1 257 ? -8.948 18.870 18.288 1.00 41.44 257 TYR A O 1
ATOM 2041 N N . ARG A 1 266 ? -7.398 16.102 29.300 1.00 35.76 266 ARG A N 1
ATOM 2042 C CA . ARG A 1 266 ? -6.029 16.138 28.807 1.00 31.87 266 ARG A CA 1
ATOM 2043 C C . ARG A 1 266 ? -5.850 17.267 27.801 1.00 33.94 266 ARG A C 1
ATOM 2044 O O . ARG A 1 266 ? -6.807 17.678 27.141 1.00 38.66 266 ARG A O 1
ATOM 2052 N N . LYS A 1 267 ? -4.629 17.776 27.691 1.00 34.81 267 LYS A N 1
ATOM 2053 C CA . LYS A 1 267 ? -4.299 18.657 26.580 1.00 32.74 267 LYS A CA 1
ATOM 2054 C C . LYS A 1 267 ? -4.129 17.795 25.340 1.00 32.37 267 LYS A C 1
ATOM 2055 O O . LYS A 1 267 ? -3.707 16.644 25.436 1.00 31.07 267 LYS A O 1
ATOM 2061 N N . ARG A 1 268 ? -4.458 18.362 24.185 1.00 30.60 268 ARG A N 1
ATOM 2062 C CA . ARG A 1 268 ? -4.429 17.620 22.927 1.00 29.88 268 ARG A CA 1
ATOM 2063 C C . ARG A 1 268 ? -3.076 16.967 22.675 1.00 29.58 268 ARG A C 1
ATOM 2064 O O . ARG A 1 268 ? -2.999 15.764 22.422 1.00 28.49 268 ARG A O 1
ATOM 2072 N N . ASP A 1 269 ? -2.009 17.761 22.750 1.00 29.59 269 ASP A N 1
ATOM 2073 C CA . ASP A 1 269 ? -0.675 17.273 22.429 1.00 28.47 269 ASP A CA 1
ATOM 2074 C C . ASP A 1 269 ? -0.233 16.206 23.416 1.00 31.63 269 ASP A C 1
ATOM 2075 O O . ASP A 1 269 ? 0.459 15.265 23.047 1.00 29.69 269 ASP A O 1
ATOM 2080 N N . GLU A 1 270 ? -0.647 16.358 24.675 1.00 31.63 270 GLU A N 1
ATOM 2081 C CA . GLU A 1 270 ? -0.381 15.355 25.701 1.00 32.51 270 GLU A CA 1
ATOM 2082 C C . GLU A 1 270 ? -1.016 14.022 25.344 1.00 26.55 270 GLU A C 1
ATOM 2083 O O . GLU A 1 270 ? -0.375 12.979 25.439 1.00 28.25 270 GLU A O 1
ATOM 2089 N N . LEU A 1 271 ? -2.290 14.063 24.964 1.00 30.20 271 LEU A N 1
ATOM 2090 C CA . LEU A 1 271 ? -2.996 12.857 24.529 1.00 26.52 271 LEU A CA 1
ATOM 2091 C C . LEU A 1 271 ? -2.249 12.186 23.376 1.00 28.48 271 LEU A C 1
ATOM 2092 O O . LEU A 1 271 ? -1.969 10.983 23.417 1.00 28.77 271 LEU A O 1
ATOM 2097 N N . TYR A 1 272 ? -1.893 12.978 22.370 1.00 27.54 272 TYR A N 1
ATOM 2098 C CA . TYR A 1 272 ? -1.174 12.453 21.209 1.00 27.17 272 TYR A CA 1
ATOM 2099 C C . TYR A 1 272 ? 0.163 11.805 21.580 1.00 27.42 272 TYR A C 1
ATOM 2100 O O . TYR A 1 272 ? 0.459 10.692 21.139 1.00 25.97 272 TYR A O 1
ATOM 2109 N N . ARG A 1 273 ? 0.965 12.491 22.399 1.00 30.35 273 ARG A N 1
ATOM 2110 C CA . ARG A 1 273 ? 2.274 11.977 22.804 1.00 27.04 273 ARG A CA 1
ATOM 2111 C C . ARG A 1 273 ? 2.167 10.671 23.582 1.00 29.33 273 ARG A C 1
ATOM 2112 O O . ARG A 1 273 ? 2.899 9.717 23.315 1.00 29.41 273 ARG A O 1
ATOM 2120 N N . LYS A 1 274 ? 1.258 10.638 24.553 1.00 28.22 274 LYS A N 1
ATOM 2121 C CA . LYS A 1 274 ? 1.049 9.449 25.367 1.00 30.22 274 LYS A CA 1
ATOM 2122 C C . LYS A 1 274 ? 0.473 8.305 24.540 1.00 26.71 274 LYS A C 1
ATOM 2123 O O . LYS A 1 274 ? 0.810 7.146 24.767 1.00 27.47 274 LYS A O 1
ATOM 2129 N N . ALA A 1 275 ? -0.393 8.632 23.581 1.00 28.17 275 ALA A N 1
ATOM 2130 C CA . ALA A 1 275 ? -0.972 7.607 22.713 1.00 26.26 275 ALA A CA 1
ATOM 2131 C C . ALA A 1 275 ? 0.098 6.998 21.814 1.00 24.53 275 ALA A C 1
ATOM 2132 O O . ALA A 1 275 ? 0.133 5.785 21.619 1.00 24.27 275 ALA A O 1
ATOM 2134 N N . LEU A 1 276 ? 0.982 7.838 21.275 1.00 24.21 276 LEU A N 1
ATOM 2135 C CA . LEU A 1 276 ? 2.089 7.331 20.461 1.00 26.28 276 LEU A CA 1
ATOM 2136 C C . LEU A 1 276 ? 2.951 6.376 21.272 1.00 25.93 276 LEU A C 1
ATOM 2137 O O . LEU A 1 276 ? 3.295 5.298 20.806 1.00 26.46 276 LEU A O 1
ATOM 2142 N N . ARG A 1 277 ? 3.292 6.784 22.491 1.00 27.96 277 ARG A N 1
ATOM 2143 C CA . ARG A 1 277 ? 4.077 5.939 23.381 1.00 28.34 277 ARG A CA 1
ATOM 2144 C C . ARG A 1 277 ? 3.384 4.601 23.635 1.00 24.09 277 ARG A C 1
ATOM 2145 O O . ARG A 1 277 ? 4.011 3.545 23.543 1.00 24.47 277 ARG A O 1
ATOM 2153 N N . SER A 1 278 ? 2.086 4.654 23.923 1.00 25.39 278 SER A N 1
ATOM 2154 C CA . SER A 1 278 ? 1.317 3.456 24.266 1.00 26.18 278 SER A CA 1
ATOM 2155 C C . SER A 1 278 ? 1.156 2.525 23.071 1.00 26.33 278 SER A C 1
ATOM 2156 O O . SER A 1 278 ? 1.246 1.311 23.203 1.00 24.39 278 SER A O 1
ATOM 2159 N N . ILE A 1 279 ? 0.924 3.103 21.898 1.00 24.50 279 ILE A N 1
ATOM 2160 C CA . ILE A 1 279 ? 0.825 2.311 20.685 1.00 23.69 279 ILE A CA 1
ATOM 2161 C C . ILE A 1 279 ? 2.147 1.627 20.368 1.00 22.35 279 ILE A C 1
ATOM 2162 O O . ILE A 1 279 ? 2.187 0.437 20.073 1.00 23.09 279 ILE A O 1
ATOM 2167 N N . TYR A 1 280 ? 3.238 2.378 20.460 1.00 24.00 280 TYR A N 1
ATOM 2168 C CA . TYR A 1 280 ? 4.557 1.816 20.228 1.00 26.94 280 TYR A CA 1
ATOM 2169 C C . TYR A 1 280 ? 4.799 0.593 21.104 1.00 26.88 280 TYR A C 1
ATOM 2170 O O . TYR A 1 280 ? 5.340 -0.418 20.652 1.00 28.20 280 TYR A O 1
ATOM 2179 N N . ASN A 1 281 ? 4.397 0.683 22.365 1.00 28.89 281 ASN A N 1
ATOM 2180 C CA . ASN A 1 281 ? 4.642 -0.412 23.295 1.00 30.35 281 ASN A CA 1
ATOM 2181 C C . ASN A 1 281 ? 3.868 -1.693 22.988 1.00 32.99 281 ASN A C 1
ATOM 2182 O O . ASN A 1 281 ? 4.338 -2.785 23.306 1.00 32.70 281 ASN A O 1
ATOM 2187 N N . VAL A 1 282 ? 2.691 -1.575 22.372 1.00 27.59 282 VAL A N 1
ATOM 2188 C CA . VAL A 1 282 ? 1.871 -2.758 22.127 1.00 27.99 282 VAL A CA 1
ATOM 2189 C C . VAL A 1 282 ? 2.006 -3.260 20.681 1.00 29.73 282 VAL A C 1
ATOM 2190 O O . VAL A 1 282 ? 1.424 -4.280 20.317 1.00 30.60 282 VAL A O 1
ATOM 2194 N N . LEU A 1 283 ? 2.791 -2.559 19.869 1.00 24.51 283 LEU A N 1
ATOM 2195 C CA . LEU A 1 283 ? 3.041 -3.000 18.491 1.00 26.53 283 LEU A CA 1
ATOM 2196 C C . LEU A 1 283 ? 4.097 -4.103 18.437 1.00 30.63 283 LEU A C 1
ATOM 2197 O O . LEU A 1 283 ? 5.091 -4.053 19.161 1.00 31.47 283 LEU A O 1
ATOM 2202 N N . GLU A 1 284 ? 3.867 -5.105 17.593 1.00 28.48 284 GLU A N 1
ATOM 2203 C CA . GLU A 1 284 ? 4.906 -6.063 17.231 1.00 30.15 284 GLU A CA 1
ATOM 2204 C C . GLU A 1 284 ? 6.119 -5.358 16.637 1.00 35.88 284 GLU A C 1
ATOM 2205 O O . GLU A 1 284 ? 5.988 -4.311 15.999 1.00 31.01 284 GLU A O 1
ATOM 2211 N N . ASP A 1 285 ? 7.300 -5.935 16.837 1.00 34.22 285 ASP A N 1
ATOM 2212 C CA . ASP A 1 285 ? 8.472 -5.481 16.108 1.00 33.46 285 ASP A CA 1
ATOM 2213 C C . ASP A 1 285 ? 8.196 -5.622 14.619 1.00 33.65 285 ASP A C 1
ATOM 2214 O O . ASP A 1 285 ? 7.762 -6.682 14.161 1.00 32.62 285 ASP A O 1
ATOM 2219 N N . GLY A 1 286 ? 8.422 -4.548 13.871 1.00 30.14 286 GLY A N 1
ATOM 2220 C CA . GLY A 1 286 ? 8.157 -4.555 12.445 1.00 32.09 286 GLY A CA 1
ATOM 2221 C C . GLY A 1 286 ? 6.745 -4.083 12.147 1.00 26.83 286 GLY A C 1
ATOM 2222 O O . GLY A 1 286 ? 6.391 -3.860 10.990 1.00 32.18 286 GLY A O 1
ATOM 2223 N N . GLY A 1 287 ? 5.936 -3.934 13.194 1.00 29.24 287 GLY A N 1
ATOM 2224 C CA . GLY A 1 287 ? 4.564 -3.480 13.042 1.00 25.80 287 GLY A CA 1
ATOM 2225 C C . GLY A 1 287 ? 4.483 -2.028 12.620 1.00 26.15 287 GLY A C 1
ATOM 2226 O O . GLY A 1 287 ? 5.391 -1.243 12.885 1.00 26.38 287 GLY A O 1
ATOM 2227 N N . ARG A 1 288 ? 3.389 -1.665 11.954 1.00 24.37 288 ARG A N 1
ATOM 2228 C CA . ARG A 1 288 ? 3.223 -0.306 11.463 1.00 21.93 288 ARG A CA 1
ATOM 2229 C C . ARG A 1 288 ? 2.040 0.401 12.107 1.00 21.99 288 ARG A C 1
ATOM 2230 O O . ARG A 1 288 ? 1.067 -0.233 12.520 1.00 21.74 288 ARG A O 1
ATOM 2238 N N . LEU A 1 289 ? 2.153 1.723 12.194 1.00 22.11 289 LEU A N 1
ATOM 2239 C CA . LEU A 1 289 ? 1.092 2.592 12.666 1.00 22.10 289 LEU A CA 1
ATOM 2240 C C . LEU A 1 289 ? 0.725 3.582 11.574 1.00 20.61 289 LEU A C 1
ATOM 2241 O O . LEU A 1 289 ? 1.576 4.349 11.132 1.00 21.63 289 LEU A O 1
ATOM 2246 N N . ALA A 1 290 ? -0.530 3.551 11.131 1.00 19.76 290 ALA A N 1
ATOM 2247 C CA . ALA A 1 290 ? -1.050 4.585 10.235 1.00 19.50 290 ALA A CA 1
ATOM 2248 C C . ALA A 1 290 ? -1.928 5.517 11.050 1.00 19.28 290 ALA A C 1
ATOM 2249 O O . ALA A 1 290 ? -2.855 5.067 11.734 1.00 21.25 290 ALA A O 1
ATOM 2251 N N . ILE A 1 291 ? -1.619 6.808 10.979 1.00 18.73 291 ILE A N 1
ATOM 2252 C CA . ILE A 1 291 ? -2.286 7.697 11.921 1.00 17.99 291 ILE A CA 1
ATOM 2253 C C . ILE A 1 291 ? -2.427 9.119 11.388 1.00 23.27 291 ILE A C 1
ATOM 2254 O O . ILE A 1 291 ? -1.654 9.556 10.542 1.00 22.40 291 ILE A O 1
ATOM 2259 N N . ALA A 1 292 ? -3.472 9.897 11.587 1.00 21.47 292 ALA A N 1
ATOM 2260 C CA . ALA A 1 292 ? -3.592 11.289 11.174 1.00 19.49 292 ALA A CA 1
ATOM 2261 C C . ALA A 1 292 ? -3.388 12.229 12.359 1.00 23.80 292 ALA A C 1
ATOM 2262 O O . ALA A 1 292 ? -3.803 11.923 13.479 1.00 25.62 292 ALA A O 1
ATOM 2264 N N . PHE A 1 293 ? -2.722 13.356 12.121 1.00 21.82 293 PHE A N 1
ATOM 2265 C CA . PHE A 1 293 ? -2.608 14.413 13.129 1.00 21.78 293 PHE A CA 1
ATOM 2266 C C . PHE A 1 293 ? -2.775 15.763 12.449 1.00 21.06 293 PHE A C 1
ATOM 2267 O O . PHE A 1 293 ? -2.311 15.948 11.328 1.00 21.85 293 PHE A O 1
ATOM 2275 N N . PRO A 1 294 ? -3.402 16.724 13.134 1.00 23.42 294 PRO A N 1
ATOM 2276 C CA . PRO A 1 294 ? -3.449 18.092 12.617 1.00 21.63 294 PRO A CA 1
ATOM 2277 C C . PRO A 1 294 ? -2.037 18.608 12.393 1.00 23.05 294 PRO A C 1
ATOM 2278 O O . PRO A 1 294 ? -1.127 18.207 13.113 1.00 23.64 294 PRO A O 1
ATOM 2282 N N . THR A 1 295 ? -1.869 19.487 11.416 1.00 24.71 295 THR A N 1
ATOM 2283 C CA . THR A 1 295 ? -0.539 19.893 10.974 1.00 26.56 295 THR A CA 1
ATOM 2284 C C . THR A 1 295 ? 0.227 20.667 12.029 1.00 24.87 295 THR A C 1
ATOM 2285 O O . THR A 1 295 ? 1.447 20.766 11.949 1.00 25.93 295 THR A O 1
ATOM 2289 N N . ASP A 1 296 ? -0.474 21.234 13.006 1.00 24.02 296 ASP A N 1
ATOM 2290 C CA . ASP A 1 296 ? 0.229 22.044 13.998 1.00 29.18 296 ASP A CA 1
ATOM 2291 C C . ASP A 1 296 ? 0.777 21.195 15.148 1.00 30.75 296 ASP A C 1
ATOM 2292 O O . ASP A 1 296 ? 1.395 21.720 16.071 1.00 34.97 296 ASP A O 1
ATOM 2297 N N . PHE A 1 297 ? 0.548 19.886 15.088 1.00 26.26 297 PHE A N 1
ATOM 2298 C CA . PHE A 1 297 ? 1.236 18.935 15.958 1.00 26.67 297 PHE A CA 1
ATOM 2299 C C . PHE A 1 297 ? 2.417 18.357 15.197 1.00 30.15 297 PHE A C 1
ATOM 2300 O O . PHE A 1 297 ? 2.283 17.957 14.031 1.00 30.80 297 PHE A O 1
ATOM 2308 N N . ASN A 1 298 ? 3.577 18.324 15.840 1.00 32.41 298 ASN A N 1
ATOM 2309 C CA . ASN A 1 298 ? 4.775 17.785 15.206 1.00 32.17 298 ASN A CA 1
ATOM 2310 C C . ASN A 1 298 ? 4.786 16.263 15.257 1.00 33.01 298 ASN A C 1
ATOM 2311 O O . ASN A 1 298 ? 5.557 15.664 16.005 1.00 30.28 298 ASN A O 1
ATOM 2316 N N . GLY A 1 299 ? 3.939 15.639 14.442 1.00 29.72 299 GLY A N 1
ATOM 2317 C CA . GLY A 1 299 ? 3.773 14.197 14.485 1.00 28.70 299 GLY A CA 1
ATOM 2318 C C . GLY A 1 299 ? 5.022 13.397 14.168 1.00 27.30 299 GLY A C 1
ATOM 2319 O O . GLY A 1 299 ? 5.284 12.369 14.796 1.00 25.94 299 GLY A O 1
ATOM 2320 N N . LYS A 1 300 ? 5.785 13.847 13.178 1.00 26.29 300 LYS A N 1
ATOM 2321 C CA . LYS A 1 300 ? 7.007 13.147 12.800 1.00 27.47 300 LYS A CA 1
ATOM 2322 C C . LYS A 1 300 ? 7.997 13.117 13.971 1.00 28.04 300 LYS A C 1
ATOM 2323 O O . LYS A 1 300 ? 8.438 12.050 14.401 1.00 28.98 300 LYS A O 1
ATOM 2329 N N . ALA A 1 301 ? 8.324 14.294 14.493 1.00 32.30 301 ALA A N 1
ATOM 2330 C CA . ALA A 1 301 ? 9.274 14.413 15.601 1.00 30.34 301 ALA A CA 1
ATOM 2331 C C . ALA A 1 301 ? 8.826 13.638 16.840 1.00 28.07 301 ALA A C 1
ATOM 2332 O O . ALA A 1 301 ? 9.630 12.965 17.487 1.00 28.91 301 ALA A O 1
ATOM 2334 N N . GLU A 1 302 ? 7.540 13.725 17.159 1.00 27.68 302 GLU A N 1
ATOM 2335 C CA . GLU A 1 302 ? 7.015 13.110 18.372 1.00 27.06 302 GLU A CA 1
ATOM 2336 C C . GLU A 1 302 ? 6.966 11.596 18.251 1.00 31.20 302 GLU A C 1
ATOM 2337 O O . GLU A 1 302 ? 7.266 10.886 19.202 1.00 28.90 302 GLU A O 1
ATOM 2343 N N . ALA A 1 303 ? 6.607 11.085 17.076 1.00 27.62 303 ALA A N 1
ATOM 2344 C CA . ALA A 1 303 ? 6.621 9.639 16.907 1.00 26.41 303 ALA A CA 1
ATOM 2345 C C . ALA A 1 303 ? 8.045 9.092 16.887 1.00 26.43 303 ALA A C 1
ATOM 2346 O O . ALA A 1 303 ? 8.305 8.006 17.394 1.00 26.33 303 ALA A O 1
ATOM 2348 N N . GLU A 1 304 ? 8.972 9.833 16.298 1.00 26.11 304 GLU A N 1
ATOM 2349 C CA . GLU A 1 304 ? 10.343 9.348 16.196 1.00 28.15 304 GLU A CA 1
ATOM 2350 C C . GLU A 1 304 ? 10.997 9.357 17.576 1.00 30.87 304 GLU A C 1
ATOM 2351 O O . GLU A 1 304 ? 11.854 8.525 17.871 1.00 30.88 304 GLU A O 1
ATOM 2357 N N . ALA A 1 305 ? 10.557 10.281 18.423 1.00 29.69 305 ALA A N 1
ATOM 2358 C CA . ALA A 1 305 ? 11.041 10.348 19.802 1.00 30.36 305 ALA A CA 1
ATOM 2359 C C . ALA A 1 305 ? 10.735 9.072 20.583 1.00 33.87 305 ALA A C 1
ATOM 2360 O O . ALA A 1 305 ? 11.495 8.684 21.482 1.00 32.53 305 ALA A O 1
ATOM 2362 N N . VAL A 1 306 ? 9.624 8.416 20.262 1.00 31.84 306 VAL A N 1
ATOM 2363 C CA . VAL A 1 306 ? 9.241 7.227 21.015 1.00 32.26 306 VAL A CA 1
ATOM 2364 C C . VAL A 1 306 ? 9.792 5.980 20.348 1.00 30.74 306 VAL A C 1
ATOM 2365 O O . VAL A 1 306 ? 9.633 4.873 20.859 1.00 33.03 306 VAL A O 1
ATOM 2369 N N . GLY A 1 307 ? 10.452 6.162 19.207 1.00 29.65 307 GLY A N 1
ATOM 2370 C CA . GLY A 1 307 ? 11.150 5.073 18.554 1.00 27.29 307 GLY A CA 1
ATOM 2371 C C . GLY A 1 307 ? 10.701 4.759 17.139 1.00 28.31 307 GLY A C 1
ATOM 2372 O O . GLY A 1 307 ? 11.300 3.918 16.464 1.00 28.89 307 GLY A O 1
ATOM 2373 N N . PHE A 1 308 ? 9.650 5.423 16.680 1.00 27.73 308 PHE A N 1
ATOM 2374 C CA . PHE A 1 308 ? 9.131 5.114 15.349 1.00 26.65 308 PHE A CA 1
ATOM 2375 C C . PHE A 1 308 ? 10.068 5.588 14.250 1.00 29.68 308 PHE A C 1
ATOM 2376 O O . PHE A 1 308 ? 10.749 6.608 14.391 1.00 30.36 308 PHE A O 1
ATOM 2384 N N . ARG A 1 309 ? 10.077 4.842 13.148 1.00 27.04 309 ARG A N 1
ATOM 2385 C CA . ARG A 1 309 ? 10.684 5.287 11.907 1.00 26.43 309 ARG A CA 1
ATOM 2386 C C . ARG A 1 309 ? 9.550 5.803 11.024 1.00 27.99 309 ARG A C 1
ATOM 2387 O O . ARG A 1 309 ? 8.481 5.206 10.996 1.00 27.98 309 ARG A O 1
ATOM 2395 N N . THR A 1 310 ? 9.766 6.914 10.330 1.00 27.76 310 THR A N 1
ATOM 2396 C CA . THR A 1 310 ? 8.717 7.483 9.480 1.00 23.98 310 THR A CA 1
ATOM 2397 C C . THR A 1 310 ? 8.821 6.940 8.063 1.00 24.90 310 THR A C 1
ATOM 2398 O O . THR A 1 310 ? 9.860 7.087 7.426 1.00 25.49 310 THR A O 1
ATOM 2402 N N . LEU A 1 311 ? 7.738 6.328 7.572 1.00 23.34 311 LEU A N 1
ATOM 2403 C CA . LEU A 1 311 ? 7.701 5.758 6.221 1.00 25.79 311 LEU A CA 1
ATOM 2404 C C . LEU A 1 311 ? 6.954 6.638 5.227 1.00 23.47 311 LEU A C 1
ATOM 2405 O O . LEU A 1 311 ? 7.208 6.581 4.017 1.00 23.39 311 LEU A O 1
ATOM 2410 N N . GLY A 1 312 ? 6.027 7.449 5.725 1.00 23.88 312 GLY A N 1
ATOM 2411 C CA . GLY A 1 312 ? 5.261 8.320 4.845 1.00 22.29 312 GLY A CA 1
ATOM 2412 C C . GLY A 1 312 ? 4.566 9.430 5.612 1.00 21.76 312 GLY A C 1
ATOM 2413 O O . GLY A 1 312 ? 4.253 9.287 6.796 1.00 22.34 312 GLY A O 1
ATOM 2414 N N . ARG A 1 313 ? 4.372 10.551 4.931 1.00 20.90 313 ARG A N 1
ATOM 2415 C CA . ARG A 1 313 ? 3.618 11.677 5.456 1.00 18.84 313 ARG A CA 1
ATOM 2416 C C . ARG A 1 313 ? 2.933 12.364 4.291 1.00 21.16 313 ARG A C 1
ATOM 2417 O O . ARG A 1 313 ? 3.577 12.762 3.320 1.00 21.66 313 ARG A O 1
ATOM 2425 N N . TYR A 1 314 ? 1.618 12.503 4.395 1.00 20.11 314 TYR A N 1
ATOM 2426 C CA . TYR A 1 314 ? 0.811 12.965 3.273 1.00 19.42 314 TYR A CA 1
ATOM 2427 C C . TYR A 1 314 ? -0.111 14.084 3.743 1.00 18.87 314 TYR A C 1
ATOM 2428 O O . TYR A 1 314 ? -0.933 13.878 4.643 1.00 21.14 314 TYR A O 1
ATOM 2437 N N . TYR A 1 315 ? 0.035 15.261 3.146 1.00 19.73 315 TYR A N 1
ATOM 2438 C CA . TYR A 1 315 ? -0.743 16.440 3.531 1.00 19.78 315 TYR A CA 1
ATOM 2439 C C . TYR A 1 315 ? -2.172 16.442 2.982 1.00 20.78 315 TYR A C 1
ATOM 2440 O O . TYR A 1 315 ? -2.405 16.058 1.841 1.00 20.57 315 TYR A O 1
ATOM 2449 N N . GLN A 1 316 ? -3.116 16.921 3.794 1.00 20.43 316 GLN A N 1
ATOM 2450 C CA . GLN A 1 316 ? -4.500 17.091 3.350 1.00 19.07 316 GLN A CA 1
ATOM 2451 C C . GLN A 1 316 ? -5.186 18.237 4.089 1.00 19.35 316 GLN A C 1
ATOM 2452 O O . GLN A 1 316 ? -5.188 18.265 5.316 1.00 23.64 316 GLN A O 1
ATOM 2458 N N . ARG A 1 317 ? -5.798 19.172 3.361 1.00 22.19 317 ARG A N 1
ATOM 2459 C CA . ARG A 1 317 ? -6.625 20.174 4.034 1.00 23.47 317 ARG A CA 1
ATOM 2460 C C . ARG A 1 317 ? -8.019 19.601 4.295 1.00 25.47 317 ARG A C 1
ATOM 2461 O O . ARG A 1 317 ? -8.646 19.081 3.375 1.00 29.47 317 ARG A O 1
ATOM 2469 N N . VAL A 1 318 ? -8.491 19.710 5.534 1.00 27.22 318 VAL A N 1
ATOM 2470 C CA . VAL A 1 318 ? -9.811 19.195 5.924 1.00 28.34 318 VAL A CA 1
ATOM 2471 C C . VAL A 1 318 ? -10.899 20.231 5.646 1.00 31.24 318 VAL A C 1
ATOM 2472 O O . VAL A 1 318 ? -11.859 19.969 4.903 1.00 29.54 318 VAL A O 1
ATOM 2476 N N . HIS A 1 319 ? -10.745 21.406 6.250 1.00 28.42 319 HIS A N 1
ATOM 2477 C CA . HIS A 1 319 ? -11.610 22.546 5.951 1.00 30.42 319 HIS A CA 1
ATOM 2478 C C . HIS A 1 319 ? -10.830 23.854 6.082 1.00 32.23 319 HIS A C 1
ATOM 2479 O O . HIS A 1 319 ? -9.601 23.841 6.139 1.00 28.91 319 HIS A O 1
ATOM 2486 N N . LYS A 1 320 ? -11.535 24.982 6.136 1.00 29.86 320 LYS A N 1
ATOM 2487 C CA . LYS A 1 320 ? -10.864 26.273 6.024 1.00 29.42 320 LYS A CA 1
ATOM 2488 C C . LYS A 1 320 ? -9.998 26.630 7.223 1.00 30.24 320 LYS A C 1
ATOM 2489 O O . LYS A 1 320 ? -9.168 27.535 7.139 1.00 34.48 320 LYS A O 1
ATOM 2495 N N . SER A 1 321 ? -10.172 25.920 8.330 1.00 29.84 321 SER A N 1
ATOM 2496 C CA . SER A 1 321 ? -9.327 26.160 9.491 1.00 30.96 321 SER A CA 1
ATOM 2497 C C . SER A 1 321 ? -8.775 24.858 10.068 1.00 28.35 321 SER A C 1
ATOM 2498 O O . SER A 1 321 ? -8.452 24.786 11.248 1.00 31.91 32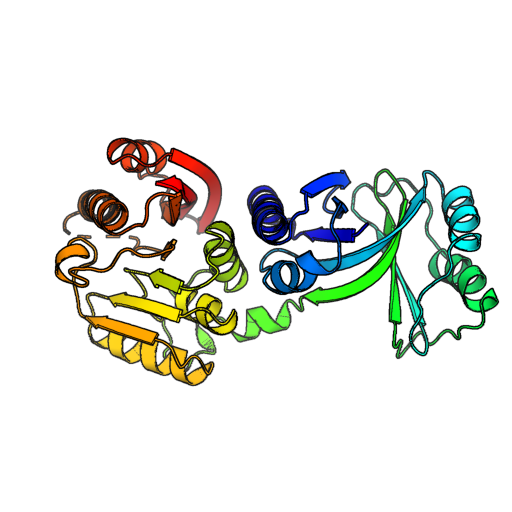1 SER A O 1
ATOM 2501 N N . LEU A 1 322 ? -8.653 23.831 9.231 1.00 29.19 322 LEU A N 1
ATOM 2502 C CA . LEU A 1 322 ? -8.017 22.587 9.672 1.00 28.86 322 LEU A CA 1
ATOM 2503 C C . LEU A 1 322 ? -7.275 21.881 8.536 1.00 26.52 322 LEU A C 1
ATOM 2504 O O . LEU A 1 322 ? -7.840 21.599 7.473 1.00 26.69 322 LEU A O 1
ATOM 2509 N N . GLU A 1 323 ? -5.998 21.619 8.785 1.00 24.13 323 GLU A N 1
ATOM 2510 C CA . GLU A 1 323 ? -5.167 20.828 7.892 1.00 22.69 323 GLU A CA 1
ATOM 2511 C C . GLU A 1 323 ? -4.600 19.669 8.682 1.00 21.97 323 GLU A C 1
ATOM 2512 O O . GLU A 1 323 ? -4.412 19.784 9.886 1.00 21.51 323 GLU A O 1
ATOM 2518 N N . ARG A 1 324 ? -4.300 18.560 8.016 1.00 20.21 324 ARG A N 1
ATOM 2519 C CA . ARG A 1 324 ? -3.716 17.429 8.721 1.00 18.49 324 ARG A CA 1
ATOM 2520 C C . ARG A 1 324 ? -2.678 16.716 7.878 1.00 19.90 324 ARG A C 1
ATOM 2521 O O . ARG A 1 324 ? -2.557 16.968 6.680 1.00 20.28 324 ARG A O 1
ATOM 2529 N N . TYR A 1 325 ? -1.907 15.847 8.521 1.00 20.41 325 TYR A N 1
ATOM 2530 C CA . TYR A 1 325 ? -1.083 14.888 7.789 1.00 21.57 325 TYR A CA 1
ATOM 2531 C C . TYR A 1 325 ? -1.556 13.486 8.084 1.00 19.27 325 TYR A C 1
ATOM 2532 O O . TYR A 1 325 ? -1.936 13.184 9.208 1.00 19.70 325 TYR A O 1
ATOM 2541 N N . PHE A 1 326 ? -1.516 12.621 7.078 1.00 18.43 326 PHE A N 1
ATOM 2542 C CA . PHE A 1 326 ? -1.590 11.193 7.329 1.00 18.96 326 PHE A CA 1
ATOM 2543 C C . PHE A 1 326 ? -0.158 10.675 7.429 1.00 18.47 326 PHE A C 1
ATOM 2544 O O . PHE A 1 326 ? 0.676 10.998 6.587 1.00 22.38 326 PHE A O 1
ATOM 2552 N N . TYR A 1 327 ? 0.122 9.873 8.453 1.00 17.98 327 TYR A N 1
ATOM 2553 C CA . TYR A 1 327 ? 1.453 9.301 8.640 1.00 20.14 327 TYR A CA 1
ATOM 2554 C C . TYR A 1 327 ? 1.459 7.792 8.556 1.00 19.49 327 TYR A C 1
ATOM 2555 O O . TYR A 1 327 ? 0.486 7.138 8.915 1.00 19.16 327 TYR A O 1
ATOM 2564 N N . VAL A 1 328 ? 2.579 7.234 8.109 1.00 21.17 328 VAL A N 1
ATOM 2565 C CA . VAL A 1 328 ? 2.815 5.809 8.284 1.00 21.47 328 VAL A CA 1
ATOM 2566 C C . VAL A 1 328 ? 4.128 5.644 9.031 1.00 22.31 328 VAL A C 1
ATOM 2567 O O . VAL A 1 328 ? 5.169 6.113 8.575 1.00 22.88 328 VAL A O 1
ATOM 2571 N N . PHE A 1 329 ? 4.053 5.009 10.194 1.00 21.66 329 PHE A N 1
ATOM 2572 C CA . PHE A 1 329 ? 5.232 4.791 11.036 1.00 23.21 329 PHE A CA 1
ATOM 2573 C C . PHE A 1 329 ? 5.532 3.314 11.170 1.00 22.79 329 PHE A C 1
ATOM 2574 O O . PHE A 1 329 ? 4.629 2.493 11.142 1.00 23.81 329 PHE A O 1
ATOM 2582 N N . GLU A 1 330 ? 6.802 2.983 11.382 1.00 26.60 330 GLU A N 1
ATOM 2583 C CA . GLU A 1 330 ? 7.200 1.601 11.583 1.00 25.31 330 GLU A CA 1
ATOM 2584 C C . GLU A 1 330 ? 7.938 1.453 12.914 1.00 26.70 330 GLU A C 1
ATOM 2585 O O . GLU A 1 330 ? 8.772 2.286 13.259 1.00 26.48 330 GLU A O 1
ATOM 2591 N N . LYS A 1 331 ? 7.611 0.406 13.664 1.00 26.66 331 LYS A N 1
ATOM 2592 C CA . LYS A 1 331 ? 8.358 0.087 14.880 1.00 28.76 331 LYS A CA 1
ATOM 2593 C C . LYS A 1 331 ? 9.506 -0.852 14.553 1.00 32.69 331 LYS A C 1
ATOM 2594 O O . LYS A 1 331 ? 9.305 -1.879 13.910 1.00 29.46 331 LYS A O 1
#

Nearest PDB structures (foldseek):
  5e72-assembly1_A  TM=1.002E+00  e=6.983E-73  Thermococcus kodakarensis KOD1
  6zxw-assembly1_G  TM=8.698E-01  e=4.716E-31  Archaeoglobus fulgidus
  3tm4-assembly2_B  TM=4.942E-01  e=2.025E-20  Pyrococcus furiosus DSM 3638
  3mti-assembly1_A  TM=7.635E-01  e=3.543E-10  Streptococcus thermophilus LMG 18311
  7qos-assembly1_A  TM=5.116E-01  e=1.141E-08  Aquifex aeolicus VF5

Sequence (323 aa):
MLYVEILGNLPEMARDEVKAMLELGGGEIIGQDYLFLKVDAGEKAFPFLDRLGLAHEYGLLLVEADSVEELLQKAGEVEWPIKGAFKVDTETMANCRHDVLDLPRKLGAVIHAQGFRVNLSKPDTVVRVYCGERLYAGIRLRYFDPKDFEKRKAHHRPFFRPISLHPRVSRALVNLTKATREILDPFMGAGGILIEAGLLGLRVYGVDIRPEMVEGAETNLKHYGVRDYTLKLGDATRLEDLFPDKKFEAVATDPPYRKRDELYRKALRSIYNVLEDGGRLAIAFPTDFNGKAEAEAVGFRTLGRYYQRVHKSLERYFYVFEK

Secondary structure (DSSP, 8-state):
-EEEEEPSSSHHHHHHHHHHHHHHHT-EEEEEETTEEEEE--GGGHHHHTT-SSEEEEEEEEEEESSHHHHHHHHHTS-----SSEEEEEEE-TT--S--TTHHHHHHHHHHTTT--B-SSS-SEEEEEEESSSEEEEEEEEE--HHHHHTTSGGGSSS--TTPPPHHHHHHHHHHTT-SSEEEETT-TT-HHHHHHHHTT-EEEEEES-HHHHHHHHHHHHHTT--SEEEEES-GGGHHHHSTT--EEEEEE------HHHHHHHHHHHHHHHEEEEEEEEEEEETTS-HHHHHHHTTPEEEEEEEEEEETTEEEEEEEEE-

B-factor: mean 28.79, std 7.48, range [9.36, 60.54]

Radius of gyration: 22.08 Å; Cα contacts (8 Å, |Δi|>4): 722; chains: 1; bounding box: 38×41×67 Å